Protein 1VAJ (pdb70)

Sequence (201 aa):
FKIKDEWGEFLVRLARRAIEEYLKTGKEIEPPKDTPPELWEKGVFVTLNRYNVPPQTALRGCIGFPTPIYPLVEATIKAAIYSAVDDPRFPPVKLEEDNLVVEVSVLTPPELIEGPPEERPRKIKVGRDGLIVEKGIYSGLLLPQVPVEWGWDEEEFLAETCWKAGLPPDCWLDEDTKVYKFTAEIFEEEYPRGPIKRKPL

Nearest PDB structures (foldseek):
  1vaj-assembly1_A  TM=1.005E+00  e=1.569E-46  Pyrococcus horikoshii
  1zq7-assembly1_D  TM=7.190E-01  e=4.982E-26  Methanosarcina mazei
  1zq7-assembly1_A  TM=7.267E-01  e=8.903E-26  Methanosarcina mazei
  1wsc-assembly1_A  TM=6.735E-01  e=2.342E-25  Sulfurisphaera tokodaii
  1wsc-assembly2_B  TM=6.565E-01  e=1.684E-22  Sulfurisphaera tokodaii

InterPro domains:
  IPR002733 AMMECR1 domain [PF01871] (14-191)
  IPR002733 AMMECR1 domain [PS51112] (8-202)
  IPR023472 Uncharacterised protein family MJ0810 [MF_00645] (6-189)
  IPR023473 AMMECR1 [PTHR13016] (16-195)
  IPR023473 AMMECR1 [TIGR00296] (4-198)
  IPR027485 AMMECR1, N-terminal [G3DSA:3.30.700.20] (10-193)
  IPR027623 AmmeMemoRadiSam system protein A [TIGR04335] (12-191)
  IPR036071 AMMECR1 domain superfamily [SSF143447] (3-203)

Solvent-accessible surface area: 10406 Å² total

Foldseek 3Di:
DLADFVRQQVLQVLLVVQQLVCLVPVDGDDQDPPRDPQQQFFKKKKWKFFPPDQRVPTTAFMFIHLDRPGRNSNRSSVNSNCRQPPHVVHHHHHNVPLGIKMKMWAKDRWDWQDDQLVCRLVVDFQQFKKKWKDADPFIFTGASVVCVSVVHGSLQNQLVRCVRRVHHSCCSNDPRMIMIIIGIWMKMAPGVVHGIGTDGD

Radius of gyration: 16.97 Å; Cα contacts (8 Å, |Δi|>4): 417; chains: 1; bounding box: 38×42×41 Å

B-factor: mean 20.13, std 6.71, range [6.0, 54.17]

Secondary structure (DSSP, 8-state):
--S-HHHHHHHHHHHHHHHHHHHHHS--PPPPTT--GGGG---EEEEEEETTS-GGGTEEEEEEESSS-S-HHHHHHHHHHHHHH--TTSPPPPTT---EEEEEEEEPPPEEPPS-GGGGGGG--TTT-EEEEEETTEEEEE-THHHHHHT--HHHHHHHHHHHTTS-TTGGG-TTSEEEEE-EEEEEESSTTS-EEE---

Structure (mmCIF, N/CA/C/O backbone):
data_1VAJ
#
_entry.id   1VAJ
#
_cell.length_a   60.672
_cell.length_b   67.223
_cell.length_c   58.728
_cell.angle_alpha   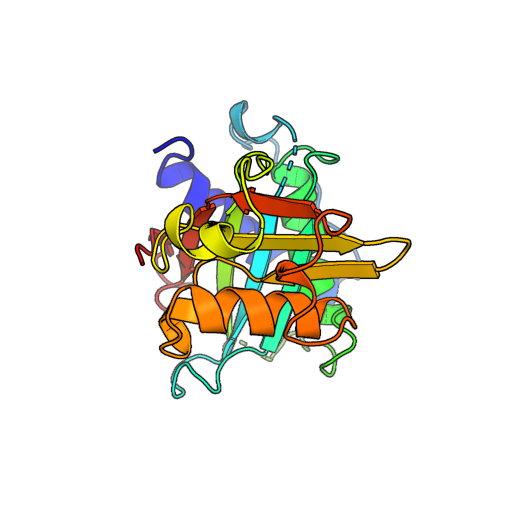90.00
_cell.angle_beta   104.27
_cell.angle_gamma   90.00
#
_symmetry.space_group_name_H-M   'C 1 2 1'
#
loop_
_entity.id
_entity.type
_entity.pdbx_description
1 polymer 'Hypothetical protein PH0010'
2 water water
#
loop_
_atom_site.group_PDB
_atom_site.id
_atom_site.type_symbol
_atom_site.label_atom_id
_atom_site.label_alt_id
_atom_site.label_comp_id
_atom_site.label_asym_id
_atom_site.label_entity_id
_atom_site.label_seq_id
_atom_site.pdbx_PDB_ins_code
_atom_site.Cartn_x
_atom_site.Cartn_y
_atom_site.Cartn_z
_atom_site.occupancy
_atom_site.B_iso_or_equiv
_atom_site.auth_seq_id
_atom_site.auth_comp_id
_atom_site.auth_asym_id
_atom_site.auth_atom_id
_atom_site.pdbx_PDB_model_num
ATOM 1 N N . PHE A 1 3 ? 2.497 53.913 3.638 1.00 33.63 3 PHE A N 1
ATOM 2 C CA . PHE A 1 3 ? 3.526 54.969 3.876 1.00 32.23 3 PHE A CA 1
ATOM 3 C C . PHE A 1 3 ? 2.888 56.327 4.149 1.00 31.37 3 PHE A C 1
ATOM 4 O O . PHE A 1 3 ? 2.227 56.899 3.282 1.00 33.27 3 PHE A O 1
ATOM 12 N N . LYS A 1 4 ? 3.088 56.837 5.360 1.00 29.42 4 LYS A N 1
ATOM 13 C CA . LYS A 1 4 ? 2.544 58.132 5.751 1.00 27.94 4 LYS A CA 1
ATOM 14 C C . LYS A 1 4 ? 3.452 59.249 5.253 1.00 26.05 4 LYS A C 1
ATOM 15 O O . LYS A 1 4 ? 2.997 60.349 4.954 1.00 24.47 4 LYS A O 1
ATOM 21 N N . ILE A 1 5 ? 4.742 58.957 5.169 1.00 24.27 5 ILE A N 1
ATOM 22 C CA . ILE A 1 5 ? 5.712 59.940 4.707 1.00 23.60 5 ILE A CA 1
ATOM 23 C C . ILE A 1 5 ? 6.171 59.568 3.303 1.00 23.18 5 ILE A C 1
ATOM 24 O O . ILE A 1 5 ? 6.834 58.554 3.114 1.00 23.45 5 ILE A O 1
ATOM 29 N N . LYS A 1 6 ? 5.804 60.384 2.320 1.00 23.62 6 LYS A N 1
ATOM 30 C CA . LYS A 1 6 ? 6.196 60.134 0.937 1.00 24.56 6 LYS A CA 1
ATOM 31 C C . LYS A 1 6 ? 7.715 60.139 0.829 1.00 23.79 6 LYS A C 1
ATOM 32 O O . LYS A 1 6 ? 8.391 60.820 1.601 1.00 23.44 6 LYS A O 1
ATOM 38 N N . ASP A 1 7 ? 8.246 59.386 -0.128 1.00 22.08 7 ASP A N 1
ATOM 39 C CA . ASP A 1 7 ? 9.690 59.334 -0.332 1.00 22.71 7 ASP A CA 1
ATOM 40 C C . ASP A 1 7 ? 10.263 60.737 -0.518 1.00 21.13 7 ASP A C 1
ATOM 41 O O . ASP A 1 7 ? 11.314 61.059 0.038 1.00 17.14 7 ASP A O 1
ATOM 46 N N . GLU A 1 8 ? 9.568 61.569 -1.296 1.00 19.00 8 GLU A N 1
ATOM 47 C CA . GLU A 1 8 ? 10.025 62.933 -1.547 1.00 20.45 8 GLU A CA 1
ATOM 48 C C . GLU A 1 8 ? 10.170 63.704 -0.242 1.00 18.92 8 GLU A C 1
ATOM 49 O O . GLU A 1 8 ? 11.079 64.526 -0.094 1.00 19.82 8 GLU A O 1
ATOM 55 N N . TRP A 1 9 ? 9.267 63.443 0.698 1.00 17.43 9 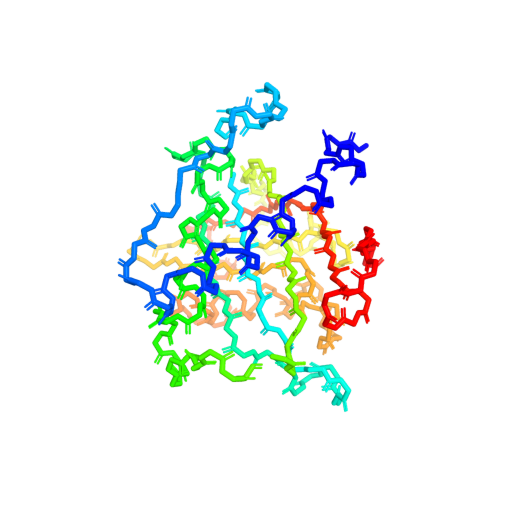TRP A N 1
ATOM 56 C CA . TRP A 1 9 ? 9.304 64.119 1.990 1.00 19.00 9 TRP A CA 1
ATOM 57 C C . TRP A 1 9 ? 10.457 63.610 2.850 1.00 18.01 9 TRP A C 1
ATOM 58 O O . TRP A 1 9 ? 11.065 64.378 3.599 1.00 17.20 9 TRP A O 1
ATOM 69 N N . GLY A 1 10 ? 10.752 62.316 2.748 1.00 17.25 10 GLY A N 1
ATOM 70 C CA . GLY A 1 10 ? 11.852 61.756 3.518 1.00 15.66 10 GLY A CA 1
ATOM 71 C C . GLY A 1 10 ? 13.161 62.352 3.037 1.00 16.33 10 GLY A C 1
ATOM 72 O O . GLY A 1 10 ? 14.037 62.693 3.830 1.00 14.08 10 GLY A O 1
ATOM 73 N N . GLU A 1 11 ? 13.288 62.477 1.720 1.00 15.31 11 GLU A N 1
ATOM 74 C CA . GLU A 1 11 ? 14.481 63.043 1.105 1.00 15.98 11 GLU A CA 1
ATOM 75 C C . GLU A 1 11 ? 14.628 64.486 1.566 1.00 15.37 11 GLU A C 1
ATOM 76 O O . GLU A 1 11 ? 15.717 64.929 1.935 1.00 13.32 11 GLU A O 1
ATOM 82 N N . PHE A 1 12 ? 13.516 65.216 1.532 1.00 14.46 12 PHE A N 1
ATOM 83 C CA . PHE A 1 12 ? 13.489 66.608 1.958 1.00 14.37 12 PHE A CA 1
ATOM 84 C C . PHE A 1 12 ? 13.990 66.748 3.393 1.00 14.86 12 PHE A C 1
ATOM 85 O O . PHE A 1 12 ? 14.852 67.579 3.683 1.00 13.78 12 PHE A O 1
ATOM 93 N N . LEU A 1 13 ? 13.440 65.929 4.286 1.00 14.07 13 LEU A N 1
ATOM 94 C CA . LEU A 1 13 ? 13.806 65.970 5.698 1.00 12.86 13 LEU A CA 1
ATOM 95 C C . LEU A 1 13 ? 15.270 65.629 5.961 1.00 13.83 13 LEU A C 1
ATOM 96 O O . LEU A 1 13 ? 15.925 66.283 6.777 1.00 13.45 13 LEU A O 1
ATOM 101 N N . VAL A 1 14 ? 15.786 64.607 5.284 1.00 13.01 14 VAL A N 1
ATOM 102 C CA . VAL A 1 14 ? 17.181 64.235 5.472 1.00 12.19 14 VAL A CA 1
ATOM 103 C C . VAL A 1 14 ? 18.103 65.361 4.990 1.00 12.67 14 VAL A C 1
ATOM 104 O O . VAL A 1 14 ? 19.066 65.721 5.677 1.00 11.29 14 VAL A O 1
ATOM 108 N N . ARG A 1 15 ? 17.815 65.938 3.825 1.00 11.98 15 ARG A N 1
ATOM 109 C CA . ARG A 1 15 ? 18.652 67.034 3.337 1.00 12.31 15 ARG A CA 1
ATOM 110 C C . ARG A 1 15 ? 18.549 68.212 4.305 1.00 12.76 15 ARG A C 1
ATOM 111 O O . ARG A 1 15 ? 19.546 68.875 4.595 1.00 12.81 15 ARG A O 1
ATOM 119 N N . LEU A 1 16 ? 17.341 68.465 4.807 1.00 13.85 16 LEU A N 1
ATOM 120 C CA . LEU A 1 16 ? 17.109 69.565 5.744 1.00 15.20 16 LEU A CA 1
ATOM 121 C C . LEU A 1 16 ? 17.925 69.371 7.019 1.00 15.35 16 LEU A C 1
ATOM 122 O O . LEU A 1 16 ? 18.498 70.322 7.554 1.00 15.48 16 LEU A O 1
ATOM 127 N N . ALA A 1 17 ? 17.963 68.134 7.504 1.00 13.89 17 ALA A N 1
ATOM 128 C CA . ALA A 1 17 ? 18.717 67.797 8.708 1.00 13.31 17 ALA A CA 1
ATOM 129 C C . ALA A 1 17 ? 20.203 68.092 8.499 1.00 13.02 17 ALA A C 1
ATOM 130 O O . ALA A 1 17 ? 20.851 68.699 9.358 1.00 12.95 17 ALA A O 1
ATOM 132 N N . ARG A 1 18 ? 20.751 67.657 7.367 1.00 11.62 18 ARG A N 1
ATOM 133 C CA . ARG A 1 18 ? 22.160 67.914 7.086 1.00 12.46 18 ARG A CA 1
ATOM 134 C C . ARG A 1 18 ? 22.415 69.414 7.011 1.00 12.29 18 ARG A C 1
ATOM 135 O O . ARG A 1 18 ? 23.376 69.917 7.595 1.00 12.96 18 ARG A O 1
ATOM 143 N N . ARG A 1 19 ? 21.551 70.132 6.299 1.00 12.53 19 ARG A N 1
ATOM 144 C CA . ARG A 1 19 ? 21.714 71.574 6.164 1.00 15.44 19 ARG A CA 1
ATOM 145 C C . ARG A 1 19 ? 21.643 72.288 7.509 1.00 15.94 19 ARG A C 1
ATOM 146 O O . ARG A 1 19 ? 22.430 73.204 7.767 1.00 16.38 19 ARG A O 1
ATOM 154 N N . ALA A 1 20 ? 20.711 71.867 8.366 1.00 14.76 20 ALA A N 1
ATOM 155 C CA . ALA A 1 20 ? 20.554 72.481 9.680 1.00 14.20 20 ALA A CA 1
ATOM 156 C C . ALA A 1 20 ? 21.829 72.321 10.497 1.00 15.22 20 ALA A C 1
ATOM 157 O O . ALA A 1 20 ? 22.261 73.249 11.179 1.00 15.09 20 ALA A O 1
ATOM 159 N N . ILE A 1 21 ? 22.433 71.141 10.419 1.00 16.00 21 ILE A N 1
ATOM 160 C CA . ILE A 1 21 ? 23.661 70.870 11.153 1.00 14.89 21 ILE A CA 1
ATOM 161 C C . ILE A 1 21 ? 24.844 71.678 10.629 1.00 14.76 21 ILE A C 1
ATOM 162 O O . ILE A 1 21 ? 25.561 72.302 11.409 1.00 15.56 21 ILE A O 1
ATOM 167 N N . GLU A 1 22 ? 25.042 71.677 9.312 1.00 14.61 22 GLU A N 1
ATOM 168 C CA . GLU A 1 22 ? 26.163 72.403 8.722 1.00 16.67 22 GLU A CA 1
ATOM 169 C C . GLU A 1 22 ? 26.032 73.913 8.914 1.00 17.69 22 GLU A C 1
ATOM 170 O O . GLU A 1 22 ? 27.011 74.596 9.218 1.00 17.65 22 GLU A O 1
ATOM 176 N N . GLU A 1 23 ? 24.825 74.437 8.749 1.00 18.10 23 GLU A N 1
ATOM 177 C CA . GLU A 1 23 ? 24.612 75.866 8.931 1.00 18.62 23 GLU A CA 1
ATOM 178 C C . GLU A 1 23 ? 24.865 76.239 10.394 1.00 19.84 23 GLU A C 1
ATOM 179 O O . GLU A 1 23 ? 25.517 77.247 10.684 1.00 20.08 23 GLU A O 1
ATOM 185 N N . TYR A 1 24 ? 24.364 75.422 11.317 1.00 18.27 24 TYR A N 1
ATOM 186 C CA . TYR A 1 24 ? 24.563 75.702 12.734 1.00 20.28 24 TYR A CA 1
ATOM 187 C C . TYR A 1 24 ? 26.048 75.707 13.088 1.00 21.31 24 TYR A C 1
ATOM 188 O O . TYR A 1 24 ? 26.520 76.604 13.782 1.00 21.35 24 TYR A O 1
ATOM 197 N N . LEU A 1 25 ? 26.779 74.703 12.609 1.00 22.00 25 LEU A N 1
ATOM 198 C CA . LEU A 1 25 ? 28.209 74.600 12.886 1.00 21.70 25 LEU A CA 1
ATOM 199 C C . LEU A 1 25 ? 28.990 75.759 12.284 1.00 23.32 25 LEU A C 1
ATOM 200 O O . LEU A 1 25 ? 30.034 76.158 12.809 1.00 23.69 25 LEU A O 1
ATOM 205 N N . LYS A 1 26 ? 28.476 76.300 11.186 1.00 22.67 26 LYS A N 1
ATOM 206 C CA . LYS A 1 26 ? 29.124 77.412 10.507 1.00 25.03 26 LYS A CA 1
ATOM 207 C C . LYS A 1 26 ? 28.812 78.784 11.094 1.00 25.10 26 LYS A C 1
ATOM 208 O O . LYS A 1 26 ? 29.721 79.586 11.310 1.00 26.79 26 LYS A O 1
ATOM 214 N N . THR A 1 27 ? 27.541 79.051 11.368 1.00 24.74 27 THR A N 1
ATOM 215 C CA . THR A 1 27 ? 27.142 80.364 11.875 1.00 25.60 27 THR A CA 1
ATOM 216 C C . THR A 1 27 ? 26.492 80.405 13.252 1.00 25.72 27 THR A C 1
ATOM 217 O O . THR A 1 27 ? 26.196 81.485 13.766 1.00 26.01 27 THR A O 1
ATOM 221 N N . GLY A 1 28 ? 26.254 79.244 13.845 1.00 25.37 28 GLY A N 1
ATOM 222 C CA . GLY A 1 28 ? 25.618 79.217 15.148 1.00 25.60 28 GLY A CA 1
ATOM 223 C C . GLY A 1 28 ? 24.138 79.540 15.035 1.00 25.80 28 GLY A C 1
ATOM 224 O O . GLY A 1 28 ? 23.441 79.667 16.041 1.00 26.69 28 GLY A O 1
ATOM 225 N N . LYS A 1 29 ? 23.657 79.678 13.806 1.00 25.12 29 LYS A N 1
ATOM 226 C CA . LYS A 1 29 ? 22.251 79.986 13.569 1.00 25.24 29 LYS A CA 1
ATOM 227 C C . LYS A 1 29 ? 21.438 78.728 13.280 1.00 23.77 29 LYS A C 1
ATOM 228 O O . LYS A 1 29 ? 21.942 77.772 12.693 1.00 22.28 29 LYS A O 1
ATOM 234 N N . GLU A 1 30 ? 20.181 78.735 13.707 1.00 22.62 30 GLU A N 1
ATOM 235 C CA . GLU A 1 30 ? 19.277 77.617 13.470 1.00 22.04 30 GLU A CA 1
ATOM 236 C C . GLU A 1 30 ? 18.377 78.019 12.306 1.00 21.17 30 GLU A C 1
ATOM 237 O O . GLU A 1 30 ? 17.560 78.933 12.433 1.00 21.04 30 GLU A O 1
ATOM 243 N N . ILE A 1 31 ? 18.529 77.344 11.173 1.00 20.95 31 ILE A N 1
ATOM 244 C CA . ILE A 1 31 ? 17.732 77.663 9.995 1.00 19.90 31 ILE A CA 1
ATOM 245 C C . ILE A 1 31 ? 16.245 77.514 10.264 1.00 20.31 31 ILE A C 1
ATOM 246 O O . ILE A 1 31 ? 15.836 76.809 11.187 1.00 20.14 31 ILE A O 1
ATOM 251 N N . GLU A 1 32 ? 15.435 78.186 9.453 1.00 20.68 32 GLU A N 1
ATOM 252 C CA . GLU A 1 32 ? 13.988 78.109 9.600 1.00 22.62 32 GLU A CA 1
ATOM 253 C C . GLU A 1 32 ? 13.441 77.153 8.559 1.00 20.72 32 GLU A C 1
ATOM 254 O O . GLU A 1 32 ? 14.113 76.843 7.580 1.00 20.17 32 GLU A O 1
ATOM 260 N N . PRO A 1 33 ? 12.215 76.655 8.763 1.00 21.50 33 PRO A N 1
ATOM 261 C CA . PRO A 1 33 ? 11.670 75.741 7.761 1.00 22.50 33 PRO A CA 1
ATOM 262 C C . PRO A 1 33 ? 11.650 76.504 6.438 1.00 23.68 33 PRO A C 1
ATOM 263 O O . PRO A 1 33 ? 11.251 77.667 6.400 1.00 23.37 33 PRO A O 1
ATOM 267 N N . PRO A 1 34 ? 12.105 75.877 5.344 1.00 25.01 34 PRO A N 1
ATOM 268 C CA . PRO A 1 34 ? 12.100 76.581 4.056 1.00 25.83 34 PRO A CA 1
ATOM 269 C C . PRO A 1 34 ? 10.683 76.843 3.550 1.00 26.41 34 PRO A C 1
ATOM 270 O O . PRO A 1 34 ? 9.765 76.078 3.832 1.00 26.10 34 PRO A O 1
ATOM 274 N N . LYS A 1 35 ? 10.505 77.930 2.808 1.00 27.84 35 LYS A N 1
ATOM 275 C CA . LYS A 1 35 ? 9.188 78.272 2.284 1.00 29.11 35 LYS A CA 1
ATOM 276 C C . LYS A 1 35 ? 8.613 77.150 1.428 1.00 28.32 35 LYS A C 1
ATOM 277 O O . LYS A 1 35 ? 7.397 76.969 1.373 1.00 28.68 35 LYS A O 1
ATOM 283 N N . ASP A 1 36 ? 9.483 76.392 0.768 1.00 28.38 36 ASP A N 1
ATOM 284 C CA . ASP A 1 36 ? 9.027 75.297 -0.078 1.00 27.81 36 ASP A CA 1
ATOM 285 C C . ASP A 1 36 ? 8.692 74.036 0.721 1.00 26.61 36 ASP A C 1
ATOM 286 O O . ASP A 1 36 ? 8.421 72.986 0.142 1.00 26.77 36 ASP A O 1
ATOM 291 N N . THR A 1 37 ? 8.711 74.138 2.048 1.00 25.34 37 THR A N 1
ATOM 292 C CA . THR A 1 37 ? 8.391 72.990 2.897 1.00 24.65 37 THR A CA 1
ATOM 293 C C . THR A 1 37 ? 7.005 72.435 2.574 1.00 24.25 37 THR A C 1
ATOM 294 O O . THR A 1 37 ? 6.023 73.177 2.532 1.00 23.67 37 THR A O 1
ATOM 298 N N . PRO A 1 38 ? 6.909 71.118 2.327 1.00 24.84 38 PRO A N 1
ATOM 299 C CA . PRO A 1 38 ? 5.610 70.509 2.020 1.00 25.16 38 PRO A CA 1
ATOM 300 C C . PRO A 1 38 ? 4.655 70.754 3.187 1.00 25.48 38 PRO A C 1
ATOM 301 O O . PRO A 1 38 ? 4.999 70.498 4.340 1.00 25.14 38 PRO A O 1
ATOM 305 N N . PRO A 1 39 ? 3.441 71.250 2.903 1.00 26.74 39 PRO A N 1
ATOM 306 C CA . PRO A 1 39 ? 2.431 71.537 3.927 1.00 25.48 39 PRO A CA 1
ATOM 307 C C . PRO A 1 39 ? 2.226 70.431 4.964 1.00 25.18 39 PRO A C 1
ATOM 308 O O . PRO A 1 39 ? 2.115 70.706 6.158 1.00 25.21 39 PRO A O 1
ATOM 312 N N . GLU A 1 40 ? 2.171 69.185 4.506 1.00 23.98 40 GLU A N 1
ATOM 313 C CA . GLU A 1 40 ? 1.953 68.051 5.400 1.00 23.59 40 GLU A CA 1
ATOM 314 C C . GLU A 1 40 ? 3.033 67.927 6.467 1.00 22.47 40 GLU A C 1
ATOM 315 O O . GLU A 1 40 ? 2.810 67.322 7.514 1.00 21.63 40 GLU A O 1
ATOM 321 N N . LEU A 1 41 ? 4.199 68.504 6.201 1.00 20.74 41 LEU A N 1
ATOM 322 C CA . LEU A 1 41 ? 5.310 68.434 7.139 1.00 20.24 41 LEU A CA 1
ATOM 323 C C . LEU A 1 41 ? 5.232 69.442 8.280 1.00 21.01 41 LEU A C 1
ATOM 324 O O . LEU A 1 41 ? 6.137 69.518 9.112 1.00 18.02 41 LEU A O 1
ATOM 329 N N . TRP A 1 42 ? 4.156 70.222 8.319 1.00 20.26 42 TRP A N 1
ATOM 330 C CA . TRP A 1 42 ? 3.984 71.178 9.401 1.00 21.14 42 TRP A CA 1
ATOM 331 C C . TRP A 1 42 ? 3.171 70.535 10.516 1.00 21.61 42 TRP A C 1
ATOM 332 O O . TRP A 1 42 ? 3.052 71.087 11.610 1.00 22.33 42 TRP A O 1
ATOM 343 N N . GLU A 1 43 ? 2.613 69.361 10.233 1.00 21.46 43 GLU A N 1
ATOM 344 C CA . GLU A 1 43 ? 1.835 68.628 11.227 1.00 21.97 43 GLU A CA 1
ATOM 345 C C . GLU A 1 43 ? 2.788 68.198 12.344 1.00 21.83 43 GLU A C 1
ATOM 346 O O . GLU A 1 43 ? 3.935 67.840 12.084 1.00 21.98 43 GLU A O 1
ATOM 352 N N . LYS A 1 44 ? 2.322 68.234 13.583 1.00 20.73 44 LYS A N 1
ATOM 353 C CA . LYS A 1 44 ? 3.173 67.839 14.695 1.00 21.53 44 LYS A CA 1
ATOM 354 C C . LYS A 1 44 ? 3.384 66.325 14.716 1.00 20.25 44 LYS A C 1
ATOM 355 O O . LYS A 1 44 ? 2.429 65.550 14.675 1.00 20.61 44 LYS A O 1
ATOM 369 N N . GLY A 1 46 ? 6.535 63.105 16.067 1.00 16.26 46 GLY A N 1
ATOM 370 C CA . GLY A 1 46 ? 7.780 62.816 16.756 1.00 15.43 46 GLY A CA 1
ATOM 371 C C . GLY A 1 46 ? 8.823 62.479 15.705 1.00 14.62 46 GLY A C 1
ATOM 372 O O . GLY A 1 46 ? 8.476 61.975 14.635 1.00 14.64 46 GLY A O 1
ATOM 373 N N . VAL A 1 47 ? 10.091 62.760 15.989 1.00 13.32 47 VAL A N 1
ATOM 374 C CA . VAL A 1 47 ? 11.157 62.472 15.034 1.00 12.79 47 VAL A CA 1
ATOM 375 C C . VAL A 1 47 ? 12.505 62.344 15.726 1.00 13.34 47 VAL A C 1
ATOM 376 O O . VAL A 1 47 ? 12.755 62.985 16.752 1.00 14.59 47 VAL A O 1
ATOM 380 N N . PHE A 1 48 ? 13.364 61.504 15.161 1.00 12.44 48 PHE A N 1
ATOM 381 C CA . PHE A 1 48 ? 14.711 61.311 15.675 1.00 13.09 48 PHE A CA 1
ATOM 382 C C . PHE A 1 48 ? 15.691 61.458 14.523 1.00 13.48 48 PHE A C 1
ATOM 383 O O . PHE A 1 48 ? 15.396 61.080 13.390 1.00 12.17 48 PHE A O 1
ATOM 391 N N . VAL A 1 49 ? 16.853 62.030 14.812 1.00 12.98 49 VAL A N 1
ATOM 392 C CA . VAL A 1 49 ? 17.887 62.184 13.803 1.00 11.49 49 VAL A CA 1
ATOM 393 C C . VAL A 1 49 ? 19.123 61.457 14.319 1.00 13.20 49 VAL A C 1
ATOM 394 O O . VAL A 1 49 ? 19.567 61.686 15.447 1.00 12.48 49 VAL A O 1
ATOM 398 N N . THR A 1 50 ? 19.657 60.566 13.493 1.00 12.92 50 THR A N 1
ATOM 399 C CA . THR A 1 50 ? 20.835 59.786 13.849 1.00 14.33 50 THR A CA 1
ATOM 400 C C . THR A 1 50 ? 21.972 60.089 12.876 1.00 15.17 50 THR A C 1
ATOM 401 O O . THR A 1 50 ? 21.767 60.180 11.664 1.00 14.86 50 THR A O 1
ATOM 405 N N . LEU A 1 51 ? 23.170 60.260 13.418 1.00 13.50 51 LEU A N 1
ATOM 406 C CA . LEU A 1 51 ? 24.345 60.510 12.601 1.00 13.55 51 LEU A CA 1
ATOM 407 C C . LEU A 1 51 ? 25.218 59.266 12.746 1.00 14.30 51 LEU A C 1
ATOM 408 O O . LEU A 1 51 ? 25.564 58.864 13.860 1.00 12.49 51 LEU A O 1
ATOM 413 N N . ASN A 1 52 ? 25.542 58.647 11.616 1.00 13.11 52 ASN A N 1
ATOM 414 C CA . ASN A 1 52 ? 26.350 57.437 11.602 1.00 14.55 52 ASN A CA 1
ATOM 415 C C . ASN A 1 52 ? 27.628 57.637 10.806 1.00 14.72 52 ASN A C 1
ATOM 416 O O . ASN A 1 52 ? 27.616 58.267 9.744 1.00 13.43 52 ASN A O 1
ATOM 421 N N . ARG A 1 53 ? 28.731 57.105 11.323 1.00 13.36 53 ARG A N 1
ATOM 422 C CA . ARG A 1 53 ? 30.003 57.206 10.627 1.00 13.44 53 ARG A CA 1
ATOM 423 C C . ARG A 1 53 ? 29.893 56.359 9.361 1.00 13.88 53 ARG A C 1
ATOM 424 O O . ARG A 1 53 ? 29.412 55.224 9.394 1.00 12.48 53 ARG A O 1
ATOM 432 N N . TYR A 1 54 ? 30.328 56.917 8.241 1.00 12.96 54 TYR A N 1
ATOM 433 C CA . TYR A 1 54 ? 30.242 56.205 6.975 1.00 15.00 54 TYR A CA 1
ATOM 434 C C . TYR A 1 54 ? 31.410 55.253 6.718 1.00 15.01 54 TYR A C 1
ATOM 435 O O . TYR A 1 54 ? 32.547 55.518 7.116 1.00 14.44 54 TYR A O 1
ATOM 444 N N . ASN A 1 55 ? 31.107 54.134 6.064 1.00 15.86 55 ASN A N 1
ATOM 445 C CA . ASN A 1 55 ? 32.111 53.142 5.694 1.00 17.57 55 ASN A CA 1
ATOM 446 C C . ASN A 1 55 ? 32.783 52.407 6.848 1.00 18.37 55 ASN A C 1
ATOM 447 O O . ASN A 1 55 ? 33.970 52.094 6.780 1.00 19.25 55 ASN A O 1
ATOM 452 N N . VAL A 1 56 ? 32.024 52.142 7.905 1.00 18.28 56 VAL A N 1
ATOM 453 C CA . VAL A 1 56 ? 32.538 51.408 9.061 1.00 19.17 56 VAL A CA 1
ATOM 454 C C . VAL A 1 56 ? 31.466 50.387 9.422 1.00 18.71 56 VAL A C 1
ATOM 455 O O . VAL A 1 56 ? 30.310 50.539 9.027 1.00 18.41 56 VAL A O 1
ATOM 459 N N . PRO A 1 57 ? 31.832 49.317 10.150 1.00 19.96 57 PRO A N 1
ATOM 460 C CA . PRO A 1 57 ? 30.825 48.315 10.523 1.00 19.98 57 PRO A CA 1
ATOM 461 C C . PRO A 1 57 ? 29.654 49.016 11.227 1.00 20.72 57 PRO A C 1
ATOM 462 O O . PRO A 1 57 ? 29.859 49.833 12.126 1.00 19.21 57 PRO A O 1
ATOM 466 N N . PRO A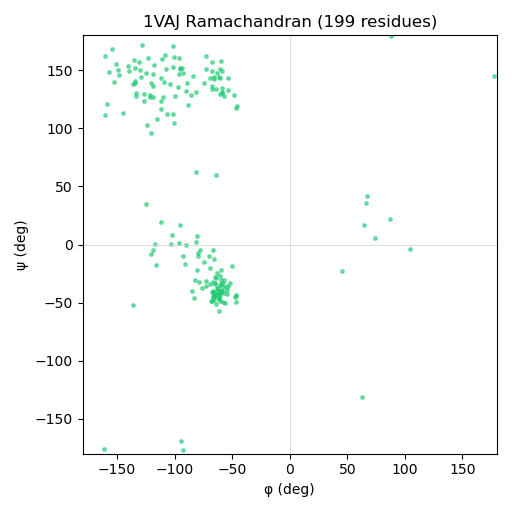 1 58 ? 28.413 48.699 10.832 1.00 21.27 58 PRO A N 1
ATOM 467 C CA . PRO A 1 58 ? 27.221 49.316 11.428 1.00 21.87 58 PRO A CA 1
ATOM 468 C C . PRO A 1 58 ? 27.137 49.401 12.955 1.00 21.84 58 PRO A C 1
ATOM 469 O O . PRO A 1 58 ? 26.758 50.443 13.492 1.00 19.54 58 PRO A O 1
ATOM 473 N N . GLN A 1 59 ? 27.486 48.326 13.658 1.00 20.90 59 GLN A N 1
ATOM 474 C CA . GLN A 1 59 ? 27.418 48.343 15.120 1.00 21.03 59 GLN A CA 1
ATOM 475 C C . GLN A 1 59 ? 28.423 49.311 15.746 1.00 20.80 59 GLN A C 1
ATOM 476 O O . GLN A 1 59 ? 28.436 49.497 16.966 1.00 21.55 59 GLN A O 1
ATOM 482 N N . THR A 1 60 ? 29.263 49.925 14.918 1.00 19.17 60 THR A N 1
ATOM 483 C CA . THR A 1 60 ? 30.260 50.872 15.417 1.00 18.97 60 THR A CA 1
ATOM 484 C C . THR A 1 60 ? 30.037 52.281 14.873 1.00 18.05 60 THR A C 1
ATOM 485 O O . THR A 1 60 ? 30.782 53.203 15.209 1.00 20.04 60 THR A O 1
ATOM 489 N N . ALA A 1 61 ? 29.005 52.448 14.054 1.00 15.41 61 ALA A N 1
ATOM 490 C CA . ALA A 1 61 ? 28.739 53.730 13.403 1.00 16.21 61 ALA A CA 1
ATOM 491 C C . ALA A 1 61 ? 28.071 54.879 14.162 1.00 15.83 61 ALA A C 1
ATOM 492 O O . ALA A 1 61 ? 28.359 56.045 13.879 1.00 13.00 61 ALA A O 1
ATOM 494 N N . LEU A 1 62 ? 27.184 54.565 15.104 1.00 15.97 62 LEU A N 1
ATOM 495 C CA . LEU A 1 62 ? 26.463 55.597 15.854 1.00 17.08 62 LEU A CA 1
ATOM 496 C C . LEU A 1 62 ? 27.377 56.722 16.352 1.00 17.21 62 LEU A C 1
ATOM 497 O O . LEU A 1 62 ? 28.290 56.485 17.137 1.00 17.71 62 LEU A O 1
ATOM 502 N N . ARG A 1 63 ? 27.101 57.946 15.901 1.00 15.77 63 ARG A N 1
ATOM 503 C CA . ARG A 1 63 ? 27.890 59.131 16.250 1.00 16.32 63 ARG A CA 1
ATOM 504 C C . ARG A 1 63 ? 27.053 60.148 17.039 1.00 16.25 63 ARG A C 1
ATOM 505 O O . ARG A 1 63 ? 27.587 61.054 17.692 1.00 14.27 63 ARG A O 1
ATOM 513 N N . GLY A 1 64 ? 25.737 59.993 16.960 1.00 15.51 64 GLY A N 1
ATOM 514 C CA . GLY A 1 64 ? 24.830 60.892 17.650 1.00 16.82 64 GLY A CA 1
ATOM 515 C C . GLY A 1 64 ? 23.397 60.518 17.318 1.00 17.09 64 GLY A C 1
ATOM 516 O O . GLY A 1 64 ? 23.107 60.082 16.201 1.00 15.46 64 GLY A O 1
ATOM 517 N N . CYS A 1 65 ? 22.506 60.676 18.291 1.00 16.48 65 CYS A N 1
ATOM 518 C CA . CYS A 1 65 ? 21.099 60.347 18.102 1.00 16.42 65 CYS A CA 1
ATOM 519 C C . CYS A 1 65 ? 20.240 61.053 19.145 1.00 15.99 65 CYS A C 1
ATOM 520 O O . CYS A 1 65 ? 20.299 60.737 20.332 1.00 14.66 65 CYS A O 1
ATOM 523 N N . ILE A 1 66 ? 19.440 62.008 18.692 1.00 15.23 66 ILE A N 1
ATOM 524 C CA . ILE A 1 66 ? 18.560 62.756 19.579 1.00 15.26 66 ILE A CA 1
ATOM 525 C C . ILE A 1 66 ? 17.233 62.948 18.865 1.00 14.93 66 ILE A C 1
ATOM 526 O O . ILE A 1 66 ? 17.186 63.024 17.638 1.00 13.20 66 ILE A O 1
ATOM 531 N N . GLY A 1 67 ? 16.154 63.017 19.633 1.00 13.85 67 GLY A N 1
ATOM 532 C CA . GLY A 1 67 ? 14.858 63.201 19.020 1.00 13.23 67 GLY A CA 1
ATOM 533 C C . GLY A 1 67 ? 13.800 63.695 19.977 1.00 15.62 67 GLY A C 1
ATOM 534 O O . GLY A 1 67 ? 14.075 64.001 21.143 1.00 12.78 67 GLY A O 1
ATOM 535 N N . PHE A 1 68 ? 12.586 63.794 19.452 1.00 15.17 68 PHE A N 1
ATOM 536 C CA . PHE A 1 68 ? 11.429 64.221 20.209 1.00 17.51 68 PHE A CA 1
ATOM 537 C C . PHE A 1 68 ? 10.422 63.094 20.059 1.00 17.50 68 PHE A C 1
ATOM 538 O O . PHE A 1 68 ? 9.804 62.943 19.011 1.00 18.93 68 PHE A O 1
ATOM 546 N N . PRO A 1 69 ? 10.269 62.265 21.098 1.00 18.61 69 PRO A N 1
ATOM 547 C CA . PRO A 1 69 ? 9.315 61.156 21.016 1.00 20.38 69 PRO A CA 1
ATOM 548 C C . PRO A 1 69 ? 7.865 61.619 20.894 1.00 21.59 69 PRO A C 1
ATOM 549 O O . PRO A 1 69 ? 7.058 60.973 20.226 1.00 22.42 69 PRO A O 1
ATOM 553 N N . 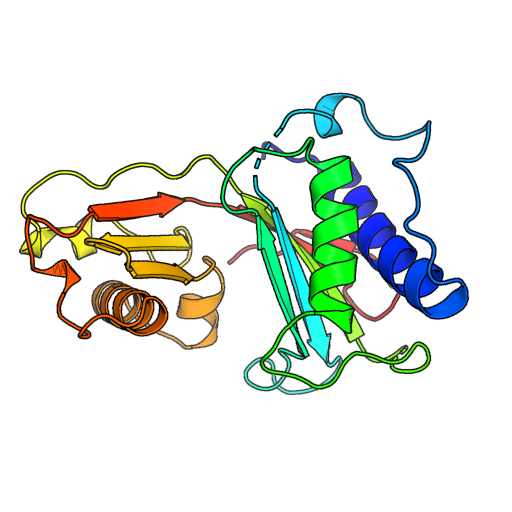THR A 1 70 ? 7.546 62.747 21.524 1.00 21.09 70 THR A N 1
ATOM 554 C CA . THR A 1 70 ? 6.190 63.298 21.482 1.00 22.05 70 THR A CA 1
ATOM 555 C C . THR A 1 70 ? 6.023 64.324 20.356 1.00 20.89 70 THR A C 1
ATOM 556 O O . THR A 1 70 ? 6.978 64.982 19.958 1.00 21.26 70 THR A O 1
ATOM 560 N N . PRO A 1 71 ? 4.796 64.468 19.829 1.00 21.19 71 PRO A N 1
ATOM 561 C CA . PRO A 1 71 ? 4.513 65.420 18.749 1.00 22.39 71 PRO A CA 1
ATOM 562 C C . PRO A 1 71 ? 4.305 66.842 19.268 1.00 22.14 71 PRO A C 1
ATOM 563 O O . PRO A 1 71 ? 3.227 67.413 19.112 1.00 22.08 71 PRO A O 1
ATOM 567 N N . ILE A 1 72 ? 5.341 67.409 19.878 1.00 21.49 72 ILE A N 1
ATOM 568 C CA . ILE A 1 72 ? 5.261 68.761 20.427 1.00 21.16 72 ILE A CA 1
ATOM 569 C C . ILE A 1 72 ? 5.689 69.832 19.425 1.00 20.95 72 ILE A C 1
ATOM 570 O O . ILE A 1 72 ? 5.389 71.013 19.605 1.00 20.17 72 ILE A O 1
ATOM 575 N N . TYR A 1 73 ? 6.381 69.409 18.371 1.00 19.08 73 TYR A N 1
ATOM 576 C CA . TYR A 1 73 ? 6.854 70.314 17.323 1.00 19.06 73 TYR A CA 1
ATOM 577 C C . TYR A 1 73 ? 6.387 69.889 15.938 1.00 19.35 73 TYR A C 1
ATOM 578 O O . TYR A 1 73 ? 6.220 68.703 15.675 1.00 20.00 73 TYR A O 1
ATOM 587 N N . PRO A 1 74 ? 6.155 70.860 15.037 1.00 20.13 74 PRO A N 1
ATOM 588 C CA . PRO A 1 74 ? 5.734 70.481 13.686 1.00 19.52 74 PRO A CA 1
ATOM 589 C C . PRO A 1 74 ? 6.917 69.643 13.182 1.00 19.04 74 PRO A C 1
ATOM 590 O O . PRO A 1 74 ? 8.066 69.948 13.510 1.00 17.43 74 PRO A O 1
ATOM 594 N N . LEU A 1 75 ? 6.655 68.595 12.411 1.00 18.38 75 LEU A N 1
ATOM 595 C CA . LEU A 1 75 ? 7.738 67.730 11.935 1.00 17.74 75 LEU A CA 1
ATOM 596 C C . LEU A 1 75 ? 8.937 68.459 11.339 1.00 18.24 75 LEU A C 1
ATOM 597 O O . LEU A 1 75 ? 10.089 68.122 11.635 1.00 18.14 75 LEU A O 1
ATOM 602 N N . VAL A 1 76 ? 8.675 69.451 10.495 1.00 16.73 76 VAL A N 1
ATOM 603 C CA . VAL A 1 76 ? 9.755 70.194 9.871 1.00 16.68 76 VAL A CA 1
ATOM 604 C C . VAL A 1 76 ? 10.636 70.903 10.900 1.00 16.61 76 VAL A C 1
ATOM 605 O O . VAL A 1 76 ? 11.855 70.925 10.757 1.00 16.07 76 VAL A O 1
ATOM 609 N N . GLU A 1 77 ? 10.030 71.472 11.940 1.00 16.68 77 GLU A N 1
ATOM 610 C CA . GLU A 1 77 ? 10.809 72.163 12.965 1.00 16.56 77 GLU A CA 1
ATOM 611 C C . GLU A 1 77 ? 11.510 71.170 13.891 1.00 15.54 77 GLU A C 1
ATOM 612 O O . GLU A 1 77 ? 12.641 71.405 14.326 1.00 13.70 77 GLU A O 1
ATOM 618 N N . ALA A 1 78 ? 10.830 70.068 14.197 1.00 12.44 78 ALA A N 1
ATOM 619 C CA . ALA A 1 78 ? 11.397 69.047 15.072 1.00 14.34 78 ALA A CA 1
ATOM 620 C C . ALA A 1 78 ? 12.651 68.445 14.433 1.00 13.88 78 ALA A C 1
ATOM 621 O O . ALA A 1 78 ? 13.633 68.142 15.119 1.00 12.93 78 ALA A O 1
ATOM 623 N N . THR A 1 79 ? 12.614 68.278 13.114 1.00 13.78 79 THR A N 1
ATOM 624 C CA . THR A 1 79 ? 13.739 67.699 12.390 1.00 13.37 79 THR A CA 1
ATOM 625 C C . THR A 1 79 ? 14.958 68.604 12.453 1.00 14.64 79 THR A C 1
ATOM 626 O O . THR A 1 79 ? 16.076 68.142 12.691 1.00 13.81 79 THR A O 1
ATOM 630 N N . ILE A 1 80 ? 14.736 69.898 12.249 1.00 14.57 80 ILE A N 1
ATOM 631 C CA . ILE A 1 80 ? 15.820 70.866 12.304 1.00 15.30 80 ILE A CA 1
ATOM 632 C C . ILE A 1 80 ? 16.470 70.852 13.688 1.00 15.78 80 ILE A C 1
ATOM 633 O O . ILE A 1 80 ? 17.692 70.761 13.800 1.00 14.55 80 ILE A O 1
ATOM 638 N N . LYS A 1 81 ? 15.655 70.919 14.739 1.00 15.96 81 LYS A N 1
ATOM 639 C CA . LYS A 1 81 ? 16.188 70.937 16.099 1.00 16.03 81 LYS A CA 1
ATOM 640 C C . LYS A 1 81 ? 16.861 69.630 16.503 1.00 13.94 81 LYS A C 1
ATOM 641 O O . LYS A 1 81 ? 17.935 69.645 17.102 1.00 13.87 81 LYS A O 1
ATOM 647 N N . ALA A 1 82 ? 16.232 68.501 16.186 1.00 13.88 82 ALA A N 1
ATOM 648 C CA . ALA A 1 82 ? 16.803 67.201 16.536 1.00 13.09 82 ALA A CA 1
ATOM 649 C C . ALA A 1 82 ? 18.116 66.964 15.786 1.00 12.88 82 ALA A C 1
ATOM 650 O O . ALA A 1 82 ? 19.029 66.334 16.310 1.00 11.65 82 ALA A O 1
ATOM 652 N N . ALA A 1 83 ? 18.207 67.470 14.561 1.00 11.19 83 ALA A N 1
ATOM 653 C CA . ALA A 1 83 ? 19.423 67.301 13.770 1.00 11.69 83 ALA A CA 1
ATOM 654 C C . ALA A 1 83 ? 20.559 68.027 14.486 1.00 13.01 83 ALA A C 1
ATOM 655 O O . ALA A 1 83 ? 21.619 67.451 14.742 1.00 10.00 83 ALA A O 1
ATOM 657 N N . ILE A 1 84 ? 20.321 69.290 14.828 1.00 13.59 84 ILE A N 1
ATOM 658 C CA . ILE A 1 84 ? 21.316 70.088 15.534 1.00 14.23 84 ILE A CA 1
ATOM 659 C C . ILE A 1 84 ? 21.693 69.416 16.859 1.00 15.41 84 ILE A C 1
ATOM 660 O O . ILE A 1 84 ? 22.874 69.242 17.157 1.00 14.09 84 ILE A O 1
ATOM 665 N N . TYR A 1 85 ? 20.693 69.028 17.645 1.00 16.67 85 TYR A N 1
ATOM 666 C CA . TYR A 1 85 ? 20.949 68.364 18.924 1.00 16.98 85 TYR A CA 1
ATOM 667 C C . TYR A 1 85 ? 21.793 67.100 18.765 1.00 16.46 85 TYR A C 1
ATOM 668 O O . TYR A 1 85 ? 22.693 66.835 19.563 1.00 15.90 85 TYR A O 1
ATOM 677 N N . SER A 1 86 ? 21.500 66.309 17.739 1.00 15.66 86 SER A N 1
ATOM 678 C CA . SER A 1 86 ? 22.239 65.067 17.533 1.00 14.22 86 SER A CA 1
ATOM 679 C C . SER A 1 86 ? 23.705 65.320 17.216 1.00 12.95 86 SER A C 1
ATOM 680 O O . SER A 1 86 ? 24.569 64.493 17.517 1.00 12.83 86 SER A O 1
ATOM 683 N N . ALA A 1 87 ? 23.992 66.467 16.617 1.00 11.53 87 ALA A N 1
ATOM 684 C CA . ALA A 1 87 ? 25.362 66.799 16.242 1.00 13.45 87 ALA A CA 1
ATOM 685 C C . ALA A 1 87 ? 26.193 67.423 17.362 1.00 14.41 87 ALA A C 1
ATOM 686 O O . ALA A 1 87 ? 27.373 67.098 17.527 1.00 11.67 87 ALA A O 1
ATOM 688 N N . VAL A 1 88 ? 25.580 68.307 18.139 1.00 15.33 88 VAL A N 1
ATOM 689 C CA . VAL A 1 88 ? 26.323 68.988 19.193 1.00 16.90 88 VAL A CA 1
ATOM 690 C C . VAL A 1 88 ? 25.816 68.797 20.617 1.00 17.21 88 VAL A C 1
ATOM 691 O O . VAL A 1 88 ? 26.481 69.212 21.570 1.00 17.93 88 VAL A O 1
ATOM 695 N N . ASP A 1 89 ? 24.652 68.176 20.778 1.00 18.71 89 ASP A N 1
ATOM 696 C CA . ASP A 1 89 ? 24.106 67.994 22.117 1.00 19.93 89 ASP A CA 1
ATOM 697 C C . ASP A 1 89 ? 23.762 66.572 22.550 1.00 19.27 89 ASP A C 1
ATOM 698 O O . ASP A 1 89 ? 22.784 66.364 23.268 1.00 19.99 89 ASP A O 1
ATOM 703 N N . ASP A 1 90 ? 24.546 65.591 22.109 1.00 16.62 90 ASP A N 1
ATOM 704 C CA . ASP A 1 90 ? 24.323 64.220 22.549 1.00 17.11 90 ASP A CA 1
ATOM 705 C C . ASP A 1 90 ? 25.387 64.038 23.625 1.00 16.88 90 ASP A C 1
ATOM 706 O O . ASP A 1 90 ? 26.563 63.880 23.317 1.00 17.33 90 ASP A O 1
ATOM 711 N N . PRO A 1 91 ? 24.984 64.056 24.901 1.00 18.87 91 PRO A N 1
ATOM 712 C CA . PRO A 1 91 ? 25.912 63.902 26.024 1.00 18.50 91 PRO A CA 1
ATOM 713 C C . PRO A 1 91 ? 26.885 62.722 25.992 1.00 18.85 91 PRO A C 1
ATOM 714 O O . PRO A 1 91 ? 27.894 62.741 26.692 1.00 19.05 91 PRO A O 1
ATOM 718 N N . ARG A 1 92 ? 26.602 61.706 25.183 1.00 17.44 92 ARG A N 1
ATOM 719 C CA . ARG A 1 92 ? 27.478 60.536 25.109 1.00 17.30 92 ARG A CA 1
ATOM 720 C C . ARG A 1 92 ? 28.707 60.725 24.227 1.00 17.79 92 ARG A C 1
ATOM 721 O O . ARG A 1 92 ? 29.697 60.005 24.382 1.00 15.93 92 ARG A O 1
ATOM 729 N N . PHE A 1 93 ? 28.645 61.682 23.304 1.00 17.74 93 PHE A N 1
ATOM 730 C CA . PHE A 1 93 ? 29.747 61.898 22.371 1.00 16.44 93 PHE A CA 1
ATOM 731 C C . PHE A 1 93 ? 30.229 63.335 22.234 1.00 16.50 93 PHE A C 1
ATOM 732 O O . PHE A 1 93 ? 29.499 64.283 22.525 1.00 16.14 93 PHE A O 1
ATOM 740 N N . PRO A 1 94 ? 31.483 63.512 21.785 1.00 17.83 94 PRO A N 1
ATOM 741 C CA . PRO A 1 94 ? 32.008 64.867 21.613 1.00 18.00 94 PRO A CA 1
ATOM 742 C C . PRO A 1 94 ? 31.256 65.477 20.430 1.00 18.12 94 PRO A C 1
ATOM 743 O O . PRO A 1 94 ? 30.930 64.777 19.464 1.00 17.74 94 PRO A O 1
ATOM 747 N N . PRO A 1 95 ? 30.944 66.775 20.500 1.00 18.08 95 PRO A N 1
ATOM 748 C CA . PRO A 1 95 ? 30.221 67.439 19.414 1.00 17.69 95 PRO A CA 1
ATOM 749 C C . PRO A 1 95 ? 30.877 67.269 18.053 1.00 16.76 95 PRO A C 1
ATOM 750 O O . PRO A 1 95 ? 32.104 67.247 17.934 1.00 14.67 95 PRO A O 1
ATOM 754 N N . VAL A 1 96 ? 30.048 67.140 17.026 1.00 15.71 96 VAL A N 1
ATOM 755 C CA . VAL A 1 96 ? 30.547 66.987 15.670 1.00 16.80 96 VAL A CA 1
ATOM 756 C C . VAL A 1 96 ? 31.079 68.327 15.165 1.00 15.26 96 VAL A C 1
ATOM 757 O O . VAL A 1 96 ? 30.487 69.372 15.425 1.00 14.32 96 VAL A O 1
ATOM 761 N N . LYS A 1 97 ? 32.205 68.288 14.464 1.00 16.44 97 LYS A N 1
ATOM 762 C CA . LYS A 1 97 ? 32.796 69.491 13.890 1.00 17.46 97 LYS A CA 1
ATOM 763 C C . LYS A 1 97 ? 32.419 69.485 12.410 1.00 18.79 97 LYS A C 1
ATOM 764 O O . LYS A 1 97 ? 32.201 68.419 11.830 1.00 18.18 97 LYS A O 1
ATOM 770 N N . LEU A 1 98 ? 32.342 70.664 11.798 1.00 19.06 98 LEU A N 1
ATOM 771 C CA . LEU A 1 98 ? 31.946 70.764 10.396 1.00 18.39 98 LEU A CA 1
ATOM 772 C C . LEU A 1 98 ? 32.629 69.789 9.430 1.00 19.70 98 LEU A C 1
ATOM 773 O O . LEU A 1 98 ? 31.955 69.126 8.640 1.00 19.50 98 LEU A O 1
ATOM 778 N N . GLU A 1 99 ? 33.955 69.700 9.494 1.00 19.32 99 GLU A N 1
ATOM 779 C CA . GLU A 1 99 ? 34.712 68.817 8.608 1.00 20.97 99 GLU A CA 1
ATOM 780 C C . GLU A 1 99 ? 34.240 67.369 8.661 1.00 19.47 99 GLU A C 1
ATOM 781 O O . GLU A 1 99 ? 34.193 66.688 7.636 1.00 18.01 99 GLU A O 1
ATOM 787 N N . GLU A 1 100 ? 33.894 66.899 9.856 1.00 17.54 100 GLU A N 1
ATOM 788 C CA . GLU A 1 100 ? 33.443 65.528 10.025 1.00 16.62 100 GLU A CA 1
ATOM 789 C C . GLU A 1 100 ? 32.134 65.209 9.303 1.00 14.97 100 GLU A C 1
ATOM 790 O O . GLU A 1 100 ? 31.822 64.041 9.094 1.00 15.38 100 GLU A O 1
ATOM 804 N N . ASP A 1 102 ? 31.614 65.394 6.403 1.00 13.99 102 ASP A N 1
ATOM 805 C CA . ASP A 1 102 ? 32.008 64.824 5.111 1.00 14.01 102 ASP A CA 1
ATOM 806 C C . ASP A 1 102 ? 32.032 63.301 5.274 1.00 12.97 102 ASP A C 1
ATOM 807 O O . ASP A 1 102 ? 31.911 62.549 4.303 1.00 11.97 102 ASP A O 1
ATOM 812 N N . ASN A 1 103 ? 32.189 62.854 6.517 1.00 12.90 103 ASN A N 1
ATOM 813 C CA . ASN A 1 103 ? 32.297 61.432 6.808 1.00 13.76 103 ASN A CA 1
ATOM 814 C C . ASN A 1 103 ? 31.137 60.808 7.575 1.00 14.41 103 ASN A C 1
ATOM 815 O O . ASN A 1 103 ? 31.290 59.736 8.167 1.00 14.50 103 ASN A O 1
ATOM 820 N N . LEU A 1 104 ? 29.984 61.465 7.567 1.00 11.81 104 LEU A N 1
ATOM 821 C CA . LEU A 1 104 ? 28.821 60.945 8.269 1.00 12.83 104 LEU A CA 1
ATOM 822 C C . LEU A 1 104 ? 27.603 60.930 7.360 1.00 12.03 104 LEU A C 1
ATOM 823 O O . LEU A 1 104 ? 27.486 61.759 6.457 1.00 13.50 104 LEU A O 1
ATOM 828 N N . VAL A 1 105 ? 26.702 59.980 7.593 1.00 12.75 105 VAL A N 1
ATOM 829 C CA . VAL A 1 105 ? 25.457 59.928 6.833 1.00 12.21 105 VAL A CA 1
ATOM 830 C C . VAL A 1 105 ? 24.348 60.260 7.827 1.00 11.51 105 VAL A C 1
ATOM 831 O O . VAL A 1 105 ? 24.416 59.879 9.000 1.00 10.32 105 VAL A O 1
ATOM 835 N N . VAL A 1 106 ? 23.343 60.987 7.354 1.00 12.55 106 VAL A N 1
ATOM 836 C CA . VAL A 1 106 ? 22.221 61.404 8.183 1.00 11.73 106 VAL A CA 1
ATOM 837 C C . VAL A 1 106 ? 21.032 60.471 8.017 1.00 14.02 106 VAL A C 1
ATOM 838 O O . VAL A 1 106 ? 20.683 60.089 6.898 1.00 13.28 106 VAL A O 1
ATOM 842 N N . GLU A 1 107 ? 20.419 60.106 9.139 1.00 14.46 107 GLU A N 1
ATOM 843 C CA . GLU A 1 107 ? 19.257 59.221 9.141 1.00 15.22 107 GLU A CA 1
ATOM 844 C C . GLU A 1 107 ? 18.114 59.867 9.915 1.00 15.49 107 GLU A C 1
ATOM 845 O O . GLU A 1 107 ? 18.269 60.207 11.091 1.00 15.10 107 GLU A O 1
ATOM 851 N N . VAL A 1 108 ? 16.965 60.020 9.263 1.00 13.89 108 VAL A N 1
ATOM 852 C CA . VAL A 1 108 ? 15.796 60.614 9.907 1.00 12.68 108 VAL A CA 1
ATOM 853 C C . VAL A 1 108 ? 14.715 59.555 10.136 1.00 12.02 108 VAL A C 1
ATOM 854 O O . VAL A 1 108 ? 14.325 58.848 9.212 1.00 12.74 108 VAL A O 1
ATOM 858 N N . SER A 1 109 ? 14.240 59.450 11.374 1.00 10.73 109 SER A N 1
ATOM 859 C CA . SER A 1 109 ? 13.205 58.484 11.726 1.00 10.72 109 SER A CA 1
ATOM 860 C C . SER A 1 109 ? 11.934 59.212 12.152 1.00 11.84 109 SER A C 1
ATOM 861 O O . SER A 1 109 ? 11.887 59.809 13.227 1.00 12.96 109 SER A O 1
ATOM 864 N N . VAL A 1 110 ? 10.910 59.177 11.307 1.00 12.58 110 VAL A N 1
ATOM 865 C CA . VAL A 1 110 ? 9.640 59.829 11.625 1.00 12.66 110 VAL A CA 1
ATOM 866 C C . VAL A 1 110 ? 8.769 58.830 12.391 1.00 13.31 110 VAL A C 1
ATOM 867 O O . VAL A 1 110 ? 8.440 57.761 11.873 1.00 14.44 110 VAL A O 1
ATOM 871 N N . LEU A 1 111 ? 8.387 59.190 13.616 1.00 13.46 111 LEU A N 1
ATOM 872 C CA . LEU A 1 111 ? 7.601 58.312 14.484 1.00 15.68 111 LEU A CA 1
ATOM 873 C C . LEU A 1 111 ? 6.082 58.486 14.485 1.00 15.93 111 LEU A C 1
ATOM 874 O O . LEU A 1 111 ? 5.560 59.580 14.262 1.00 17.73 111 LEU A O 1
ATOM 879 N N . THR A 1 112 ? 5.384 57.386 14.754 1.00 16.21 112 THR A N 1
ATOM 880 C CA . THR A 1 112 ? 3.930 57.398 14.860 1.00 16.70 112 THR A CA 1
ATOM 881 C C . THR A 1 112 ? 3.658 57.531 16.360 1.00 18.23 112 THR A C 1
ATOM 882 O O . THR A 1 112 ? 4.545 57.262 17.180 1.00 17.06 112 THR A O 1
ATOM 886 N N . PRO A 1 113 ? 2.445 57.964 16.744 1.00 18.01 113 PRO A N 1
ATOM 887 C CA . PRO A 1 113 ? 2.130 58.108 18.167 1.00 18.91 113 PRO A CA 1
ATOM 888 C C . PRO A 1 113 ? 2.279 56.797 18.937 1.00 18.41 113 PRO A C 1
ATOM 889 O O . PRO A 1 113 ? 1.784 55.756 18.506 1.00 16.63 113 PRO A O 1
ATOM 893 N N . PRO A 1 114 ? 2.978 56.830 20.081 1.00 18.97 114 PRO A N 1
ATOM 894 C CA . PRO A 1 114 ? 3.177 55.627 20.897 1.00 19.56 114 PRO A CA 1
ATOM 895 C C . PRO A 1 114 ? 1.838 55.074 21.375 1.00 19.64 114 PRO A C 1
ATOM 896 O O . PRO A 1 114 ? 0.918 55.839 21.654 1.00 19.73 114 PRO A O 1
ATOM 900 N N . GLU A 1 115 ? 1.714 53.753 21.454 1.00 20.36 115 GLU A N 1
ATOM 901 C CA . GLU A 1 115 ? 0.472 53.177 21.941 1.00 21.96 115 GLU A CA 1
ATOM 902 C C . GLU A 1 115 ? 0.737 52.199 23.083 1.00 20.65 115 GLU A C 1
ATOM 903 O O . GLU A 1 115 ? 1.592 51.315 22.991 1.00 19.36 115 GLU A O 1
ATOM 909 N N . LEU A 1 116 ? 0.000 52.387 24.170 1.00 19.16 116 LEU A N 1
ATOM 910 C CA . LEU A 1 116 ? 0.133 51.555 25.360 1.00 19.74 116 LEU A CA 1
ATOM 911 C C . LEU A 1 116 ? -0.167 50.084 25.101 1.00 19.53 116 LEU A C 1
ATOM 912 O O . LEU A 1 116 ? -1.200 49.745 24.521 1.00 18.62 116 LEU A O 1
ATOM 917 N N . ILE A 1 117 ? 0.739 49.211 25.531 1.00 17.88 117 ILE A N 1
ATOM 918 C CA . ILE A 1 117 ? 0.547 47.776 25.367 1.00 18.77 117 ILE A CA 1
ATOM 919 C C . ILE A 1 117 ? -0.373 47.303 26.491 1.00 20.77 117 ILE A C 1
ATOM 920 O O . ILE A 1 117 ? -0.157 47.631 27.659 1.00 20.93 117 ILE A O 1
ATOM 925 N N . GLU A 1 118 ? -1.399 46.537 26.133 1.00 22.07 118 GLU A N 1
ATOM 926 C CA . GLU A 1 118 ? -2.369 46.048 27.110 1.00 24.49 118 GLU A CA 1
ATOM 927 C C . GLU A 1 118 ? -2.162 44.596 27.516 1.00 22.90 118 GLU A C 1
ATOM 928 O O . GLU A 1 118 ? -1.361 43.880 26.923 1.00 22.87 118 GLU A O 1
ATOM 934 N N . GLY A 1 119 ? -2.907 44.174 28.535 1.00 22.73 119 GLY A N 1
ATOM 935 C CA . GLY A 1 119 ? -2.836 42.799 28.998 1.00 22.86 119 GLY A CA 1
ATOM 936 C C . GLY A 1 119 ? -1.778 42.480 30.037 1.00 22.50 119 GLY A C 1
ATOM 937 O O . GLY A 1 119 ? -1.013 43.355 30.445 1.00 22.28 119 GLY A O 1
ATOM 938 N N . PRO A 1 120 ? -1.719 41.215 30.486 1.00 23.24 120 PRO A N 1
ATOM 939 C CA . PRO A 1 120 ? -0.766 40.721 31.485 1.00 21.94 120 PRO A CA 1
ATOM 940 C C . PRO A 1 120 ? 0.666 41.142 31.153 1.00 21.61 120 PRO A C 1
ATOM 941 O O . PRO A 1 120 ? 1.148 40.919 30.044 1.00 19.84 120 PRO A O 1
ATOM 945 N N . PRO A 1 121 ? 1.372 41.741 32.123 1.00 21.64 121 PRO A N 1
ATOM 946 C CA . PRO A 1 121 ? 2.748 42.169 31.862 1.00 22.20 121 PRO A CA 1
ATOM 947 C C . PRO A 1 121 ? 3.683 41.073 31.350 1.00 21.03 121 PRO A C 1
ATOM 948 O O . PRO A 1 121 ? 4.529 41.337 30.500 1.00 21.59 121 PRO A O 1
ATOM 952 N N . GLU A 1 122 ? 3.529 39.845 31.840 1.00 20.43 122 GLU A N 1
ATOM 953 C CA . GLU A 1 122 ? 4.406 38.768 31.395 1.00 21.56 122 GLU A CA 1
ATOM 954 C C . GLU A 1 122 ? 4.138 38.356 29.945 1.00 21.60 122 GLU A C 1
ATOM 955 O O . GLU A 1 122 ? 4.912 37.600 29.355 1.00 19.85 122 GLU A O 1
ATOM 961 N N . GLU A 1 123 ? 3.050 38.866 29.373 1.00 21.13 123 GLU A N 1
ATOM 962 C CA . GLU A 1 123 ? 2.688 38.552 27.994 1.00 21.47 123 GLU A CA 1
ATOM 963 C C . GLU A 1 123 ? 3.015 39.682 27.022 1.00 22.12 123 GLU A C 1
ATOM 964 O O . GLU A 1 123 ? 2.771 39.572 25.820 1.00 19.98 123 GLU A O 1
ATOM 970 N N . ARG A 1 124 ? 3.584 40.763 27.538 1.00 20.52 124 ARG A N 1
ATOM 971 C CA . ARG A 1 124 ? 3.913 41.902 26.695 1.00 18.76 124 ARG A CA 1
ATOM 972 C C . ARG A 1 124 ? 4.844 41.615 25.517 1.00 17.47 124 ARG A C 1
ATOM 973 O O . ARG A 1 124 ? 4.711 42.235 24.462 1.00 18.37 124 ARG A O 1
ATOM 981 N N . PRO A 1 125 ? 5.792 40.674 25.671 1.00 16.30 125 PRO A N 1
ATOM 982 C CA . PRO A 1 125 ? 6.692 40.378 24.551 1.00 17.11 125 PRO A CA 1
ATOM 983 C C . PRO A 1 125 ? 5.919 39.892 23.329 1.00 18.92 125 PRO A C 1
ATOM 984 O O . PRO A 1 125 ? 6.359 40.067 22.196 1.00 18.40 125 PRO A O 1
ATOM 988 N N . ARG A 1 126 ? 4.760 39.289 23.575 1.00 17.99 126 ARG A N 1
ATOM 989 C CA . ARG A 1 126 ? 3.923 38.759 22.505 1.00 20.28 126 ARG A CA 1
ATOM 990 C C . ARG A 1 126 ? 3.199 39.837 21.712 1.00 19.84 126 ARG A C 1
ATOM 991 O O . ARG A 1 126 ? 2.688 39.572 20.623 1.00 19.76 126 ARG A O 1
ATOM 999 N N . LYS A 1 127 ? 3.149 41.049 22.253 1.00 17.70 127 LYS A N 1
ATOM 1000 C CA . LYS A 1 127 ? 2.467 42.140 21.576 1.00 18.34 127 LYS A CA 1
ATOM 1001 C C . LYS A 1 127 ? 3.421 43.113 20.887 1.00 17.88 127 LYS A C 1
ATOM 1002 O O . LYS A 1 127 ? 3.011 44.160 20.395 1.00 16.85 127 LYS A O 1
ATOM 1008 N N . ILE A 1 128 ? 4.696 42.752 20.846 1.00 16.81 128 ILE A N 1
ATOM 1009 C CA . ILE A 1 128 ? 5.689 43.585 20.187 1.00 16.33 128 ILE A CA 1
ATOM 1010 C C . ILE A 1 128 ? 6.362 42.734 19.119 1.00 16.26 128 ILE A C 1
ATOM 1011 O O . ILE A 1 128 ? 6.298 41.508 19.168 1.00 14.53 128 ILE A O 1
ATOM 1016 N N . LYS A 1 129 ? 6.998 43.384 18.152 1.00 15.34 129 LYS A N 1
ATOM 1017 C CA . LYS A 1 129 ? 7.659 42.664 17.073 1.00 17.60 129 LYS A CA 1
ATOM 1018 C C . LYS A 1 129 ? 8.940 43.353 16.623 1.00 17.84 129 LYS A C 1
ATOM 1019 O O . LYS A 1 129 ? 8.896 44.460 16.080 1.00 17.83 129 LYS A O 1
ATOM 1025 N N . VAL A 1 130 ? 10.080 42.706 16.857 1.00 16.16 130 VAL A N 1
ATOM 1026 C CA . VAL A 1 130 ? 11.354 43.274 16.438 1.00 16.54 130 VAL A CA 1
ATOM 1027 C C . VAL A 1 130 ? 11.310 43.335 14.919 1.00 18.67 130 VAL A C 1
ATOM 1028 O O . VAL A 1 130 ? 10.915 42.369 14.265 1.00 19.49 130 VAL A O 1
ATOM 1032 N N . GLY A 1 131 ? 11.705 44.475 14.364 1.00 16.75 131 GLY A N 1
ATOM 1033 C CA . GLY A 1 131 ? 11.657 44.651 12.927 1.00 18.19 131 GLY A CA 1
ATOM 1034 C C . GLY A 1 131 ? 10.470 45.534 12.584 1.00 18.49 131 GLY A C 1
ATOM 1035 O O . GLY A 1 131 ? 10.262 45.893 11.427 1.00 20.75 131 GLY A O 1
ATOM 1036 N N . ARG A 1 132 ? 9.690 45.890 13.600 1.00 17.89 132 ARG A N 1
ATOM 1037 C CA . ARG A 1 132 ? 8.520 46.743 13.411 1.00 17.88 132 ARG A CA 1
ATOM 1038 C C . ARG A 1 132 ? 8.403 47.821 14.486 1.00 17.07 132 ARG A C 1
ATOM 1039 O O . ARG A 1 132 ? 8.279 49.010 14.188 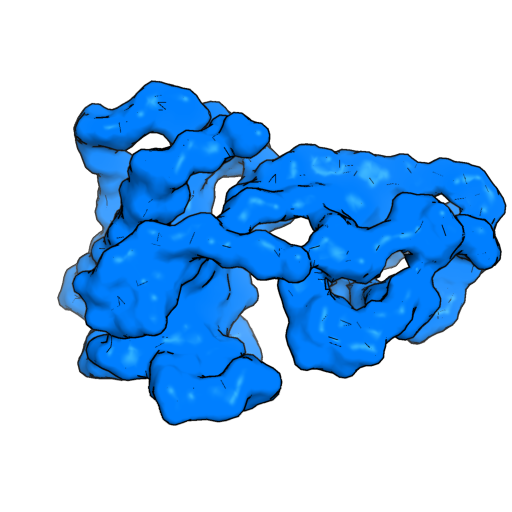1.00 17.94 132 ARG A O 1
ATOM 1047 N N . ASP A 1 133 ? 8.461 47.394 15.740 1.00 16.01 133 ASP A N 1
ATOM 1048 C CA . ASP A 1 133 ? 8.286 48.293 16.871 1.00 14.87 133 ASP A CA 1
ATOM 1049 C C . ASP A 1 133 ? 9.496 48.938 17.519 1.00 14.33 133 ASP A C 1
ATOM 1050 O O . ASP A 1 133 ? 10.581 48.365 17.590 1.00 13.88 133 ASP A O 1
ATOM 1055 N N . GLY A 1 134 ? 9.256 50.148 18.007 1.00 15.25 134 GLY A N 1
ATOM 1056 C CA . GLY A 1 134 ? 10.235 50.890 18.768 1.00 14.26 134 GLY A CA 1
ATOM 1057 C C . GLY A 1 134 ? 9.562 50.764 20.127 1.00 13.45 134 GLY A C 1
ATOM 1058 O O . GLY A 1 134 ? 8.376 50.414 20.178 1.00 11.22 134 GLY A O 1
ATOM 1059 N N . LEU A 1 135 ? 10.270 51.019 21.221 1.00 12.89 135 LEU A N 1
ATOM 1060 C CA . LEU A 1 135 ? 9.647 50.892 22.537 1.00 13.20 135 LEU A CA 1
ATOM 1061 C C . LEU A 1 135 ? 9.940 52.042 23.485 1.00 14.40 135 LEU A C 1
ATOM 1062 O O . LEU A 1 135 ? 10.971 52.698 23.385 1.00 15.34 135 LEU A O 1
ATOM 1067 N N . ILE A 1 136 ? 9.008 52.278 24.399 1.00 14.37 136 ILE A N 1
ATOM 1068 C CA . ILE A 1 136 ? 9.162 53.293 25.431 1.00 15.77 136 ILE A CA 1
ATOM 1069 C C . ILE A 1 136 ? 8.739 52.608 26.721 1.00 15.83 136 ILE A C 1
ATOM 1070 O O . ILE A 1 136 ? 7.694 51.959 26.768 1.00 14.68 136 ILE A O 1
ATOM 1075 N N . VAL A 1 137 ? 9.571 52.718 27.752 1.00 15.11 137 VAL A N 1
ATOM 1076 C CA . VAL A 1 137 ? 9.265 52.120 29.042 1.00 16.66 137 VAL A CA 1
ATOM 1077 C C . VAL A 1 137 ? 9.252 53.239 30.069 1.00 17.02 137 VAL A C 1
ATOM 1078 O O . VAL A 1 137 ? 10.192 54.028 30.142 1.00 18.41 137 VAL A O 1
ATOM 1082 N N . GLU A 1 138 ? 8.175 53.314 30.846 1.00 17.58 138 GLU A N 1
ATOM 1083 C CA . GLU A 1 138 ? 8.038 54.347 31.863 1.00 19.10 138 GLU A CA 1
ATOM 1084 C C . GLU A 1 138 ? 7.515 53.819 33.191 1.00 18.77 138 GLU A C 1
ATOM 1085 O O . GLU A 1 138 ? 6.613 52.986 33.237 1.00 17.90 138 GLU A O 1
ATOM 1091 N N . LYS A 1 139 ? 8.1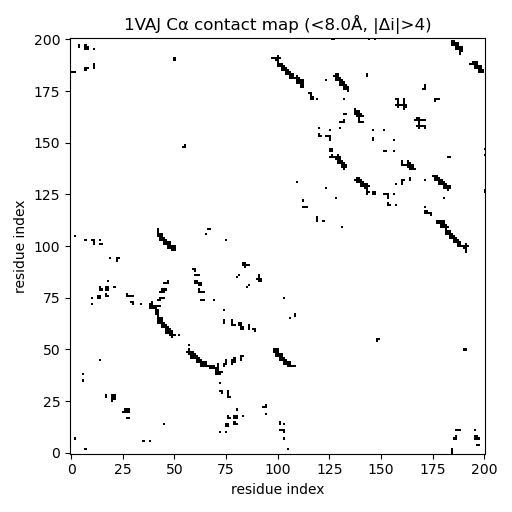09 54.301 34.275 1.00 20.54 139 LYS A N 1
ATOM 1092 C CA . LYS A 1 139 ? 7.696 53.918 35.618 1.00 20.13 139 LYS A CA 1
ATOM 1093 C C . LYS A 1 139 ? 8.202 55.013 36.539 1.00 21.03 139 LYS A C 1
ATOM 1094 O O . LYS A 1 139 ? 9.404 55.274 36.598 1.00 20.54 139 LYS A O 1
ATOM 1100 N N . GLY A 1 140 ? 7.284 55.659 37.251 1.00 21.94 140 GLY A N 1
ATOM 1101 C CA . GLY A 1 140 ? 7.684 56.736 38.133 1.00 22.53 140 GLY A CA 1
ATOM 1102 C C . GLY A 1 140 ? 8.289 57.846 37.297 1.00 22.96 140 GLY A C 1
ATOM 1103 O O . GLY A 1 140 ? 7.710 58.250 36.293 1.00 23.27 140 GLY A O 1
ATOM 1104 N N . ILE A 1 141 ? 9.457 58.339 37.695 1.00 22.11 141 ILE A N 1
ATOM 1105 C CA . ILE A 1 141 ? 10.109 59.404 36.949 1.00 21.12 141 ILE A CA 1
ATOM 1106 C C . ILE A 1 141 ? 11.031 58.850 35.870 1.00 18.53 141 ILE A C 1
ATOM 1107 O O . ILE A 1 141 ? 11.658 59.612 35.138 1.00 17.83 141 ILE A O 1
ATOM 1112 N N . TYR A 1 142 ? 11.116 57.527 35.770 1.00 17.20 142 TYR A N 1
ATOM 1113 C CA . TYR A 1 142 ? 11.994 56.913 34.783 1.00 15.51 142 TYR A CA 1
ATOM 1114 C C . TYR A 1 142 ? 11.331 56.683 33.434 1.00 15.21 142 TYR A C 1
ATOM 1115 O O . TYR A 1 142 ? 10.176 56.268 33.353 1.00 15.51 142 TYR A O 1
ATOM 1124 N N . SER A 1 143 ? 12.087 56.952 32.376 1.00 15.89 143 SER A N 1
ATOM 1125 C CA . SER A 1 143 ? 11.601 56.771 31.017 1.00 15.90 143 SER A CA 1
ATOM 1126 C C . SER A 1 143 ? 12.767 56.490 30.084 1.00 15.39 143 SER A C 1
ATOM 1127 O O . SER A 1 143 ? 13.838 57.086 30.206 1.00 15.16 143 SER A O 1
ATOM 1130 N N . GLY A 1 144 ? 12.551 55.572 29.152 1.00 14.78 144 GLY A N 1
ATOM 1131 C CA . GLY A 1 144 ? 13.586 55.229 28.206 1.00 13.65 144 GLY A CA 1
ATOM 1132 C C . GLY A 1 144 ? 12.958 54.828 26.889 1.00 14.19 144 GLY A C 1
ATOM 1133 O O . GLY A 1 144 ? 11.879 54.235 26.862 1.00 15.67 144 GLY A O 1
ATOM 1134 N N . LEU A 1 145 ? 13.641 55.147 25.800 1.00 14.04 145 LEU A N 1
ATOM 1135 C CA . LEU A 1 145 ? 13.161 54.828 24.465 1.00 12.77 145 LEU A CA 1
ATOM 1136 C C . LEU A 1 145 ? 14.265 54.245 23.601 1.00 13.22 145 LEU A C 1
ATOM 1137 O O . LEU A 1 145 ? 15.417 54.673 23.670 1.00 14.16 145 LEU A O 1
ATOM 1142 N N . LEU A 1 146 ? 13.906 53.254 22.793 1.00 12.49 146 LEU A N 1
ATOM 1143 C CA . LEU A 1 146 ? 14.845 52.647 21.864 1.00 10.50 146 LEU A CA 1
ATOM 1144 C C . LEU A 1 146 ? 14.111 52.551 20.534 1.00 12.18 146 LEU A C 1
ATOM 1145 O O . LEU A 1 146 ? 12.984 52.045 20.473 1.00 11.66 146 LEU A O 1
ATOM 1150 N N . LEU A 1 147 ? 14.741 53.061 19.480 1.00 12.29 147 LEU A N 1
ATOM 1151 C CA . LEU A 1 147 ? 14.158 53.050 18.143 1.00 14.79 147 LEU A CA 1
ATOM 1152 C C . LEU A 1 147 ? 14.053 51.631 17.580 1.00 13.75 147 LEU A C 1
ATOM 1153 O O . LEU A 1 147 ? 14.780 50.733 18.000 1.00 13.28 147 LEU A O 1
ATOM 1158 N N . PRO A 1 148 ? 13.144 51.417 16.611 1.00 14.49 148 PRO A N 1
ATOM 1159 C CA . PRO A 1 148 ? 12.924 50.111 15.979 1.00 13.64 148 PRO A CA 1
ATOM 1160 C C . PRO A 1 148 ? 14.184 49.465 15.401 1.00 14.71 148 PRO A C 1
ATOM 1161 O O . PRO A 1 148 ? 14.340 48.244 15.448 1.00 15.68 148 PRO A O 1
ATOM 1165 N N . GLN A 1 149 ? 15.078 50.281 14.852 1.00 14.26 149 GLN A N 1
ATOM 1166 C CA . GLN A 1 149 ? 16.295 49.758 14.246 1.00 15.74 149 GLN A CA 1
ATOM 1167 C C . GLN A 1 149 ? 17.303 49.181 15.230 1.00 15.02 149 GLN A C 1
ATOM 1168 O O . GLN A 1 149 ? 18.155 48.381 14.836 1.00 15.91 149 GLN A O 1
ATOM 1174 N N . VAL A 1 150 ? 17.206 49.563 16.504 1.00 14.79 150 VAL A N 1
ATOM 1175 C CA . VAL A 1 150 ? 18.153 49.076 17.509 1.00 13.84 150 VAL A CA 1
ATOM 1176 C C . VAL A 1 150 ? 18.159 47.560 17.724 1.00 14.24 150 VAL A C 1
ATOM 1177 O O . VAL A 1 150 ? 19.210 46.917 17.593 1.00 13.59 150 VAL A O 1
ATOM 1181 N N . PRO A 1 151 ? 17.003 46.967 18.081 1.00 14.27 151 PRO A N 1
ATOM 1182 C CA . PRO A 1 151 ? 16.992 45.515 18.288 1.00 15.38 151 PRO A CA 1
ATOM 1183 C C . PRO A 1 151 ? 17.395 44.740 17.030 1.00 16.78 151 PRO A C 1
ATOM 1184 O O . PRO A 1 151 ? 17.970 43.657 17.119 1.00 16.16 151 PRO A O 1
ATOM 1188 N N . VAL A 1 152 ? 17.091 45.305 15.863 1.00 16.93 152 VAL A N 1
ATOM 1189 C CA . VAL A 1 152 ? 17.443 44.670 14.596 1.00 18.02 152 VAL A CA 1
ATOM 1190 C C . VAL A 1 152 ? 18.961 44.685 14.421 1.00 18.72 152 VAL A C 1
ATOM 1191 O O . VAL A 1 152 ? 19.572 43.667 14.094 1.00 19.19 152 VAL A O 1
ATOM 1195 N N . GLU A 1 153 ? 19.564 45.846 14.643 1.00 17.99 153 GLU A N 1
ATOM 1196 C CA . GLU A 1 153 ? 21.007 46.001 14.510 1.00 20.01 153 GLU A CA 1
ATOM 1197 C C . GLU A 1 153 ? 21.788 45.072 15.434 1.00 18.85 153 GLU A C 1
ATOM 1198 O O . GLU A 1 153 ? 22.812 44.512 15.039 1.00 17.19 153 GLU A O 1
ATOM 1204 N N . TRP A 1 154 ? 21.305 44.902 16.660 1.00 17.79 154 TRP A N 1
ATOM 1205 C CA . TRP A 1 154 ? 22.010 44.066 17.625 1.00 18.12 154 TRP A CA 1
ATOM 1206 C C . TRP A 1 154 ? 21.523 42.625 17.745 1.00 18.75 154 TRP A C 1
ATOM 1207 O O . TRP A 1 154 ? 22.051 41.858 18.547 1.00 19.02 154 TRP A O 1
ATOM 1218 N N . GLY A 1 155 ? 20.527 42.262 16.943 1.00 19.35 155 GLY A N 1
ATOM 1219 C CA . GLY A 1 155 ? 20.002 40.907 16.961 1.00 20.04 155 GLY A CA 1
ATOM 1220 C C . GLY A 1 155 ? 19.280 40.461 18.220 1.00 21.21 155 GLY A C 1
ATOM 1221 O O . GLY A 1 155 ? 19.472 39.332 18.677 1.00 22.42 155 GLY A O 1
ATOM 1222 N N . TRP A 1 156 ? 18.447 41.329 18.786 1.00 18.11 156 TRP A N 1
ATOM 1223 C CA . TRP A 1 156 ? 17.707 40.981 19.995 1.00 16.39 156 TRP A CA 1
ATOM 1224 C C . TRP A 1 156 ? 16.315 40.461 19.655 1.00 17.14 156 TRP A C 1
ATOM 1225 O O . TRP A 1 156 ? 15.748 40.833 18.628 1.00 14.72 156 TRP A O 1
ATOM 1236 N N . ASP A 1 157 ? 15.761 39.608 20.511 1.00 16.20 157 ASP A N 1
ATOM 1237 C CA . ASP A 1 157 ? 14.402 39.144 20.285 1.00 18.47 157 ASP A CA 1
ATOM 1238 C C . ASP A 1 157 ? 13.513 40.101 21.081 1.00 18.20 157 ASP A C 1
ATOM 1239 O O . ASP A 1 157 ? 14.015 41.060 21.674 1.00 15.47 157 ASP A O 1
ATOM 1244 N N . GLU A 1 158 ? 12.209 39.852 21.104 1.00 17.86 158 GLU A N 1
ATOM 1245 C CA . GLU A 1 158 ? 11.288 40.741 21.804 1.00 18.00 158 GLU A CA 1
ATOM 1246 C C . GLU A 1 158 ? 11.549 40.886 23.299 1.00 18.17 158 GLU A C 1
ATOM 1247 O O . GLU A 1 158 ? 11.496 41.991 23.837 1.00 17.60 158 GLU A O 1
ATOM 1253 N N . GLU A 1 159 ? 11.820 39.777 23.975 1.00 17.30 159 GLU A N 1
ATOM 1254 C CA . GLU A 1 159 ? 12.071 39.830 25.411 1.00 18.44 159 GLU A CA 1
ATOM 1255 C C . GLU A 1 159 ? 13.360 40.581 25.743 1.00 18.17 159 GLU A C 1
ATOM 1256 O O . GLU A 1 159 ? 13.420 41.328 26.721 1.00 16.79 159 GLU A O 1
ATOM 1262 N N . GLU A 1 160 ? 14.395 40.373 24.937 1.00 17.17 160 GLU A N 1
ATOM 1263 C CA . GLU A 1 160 ? 15.666 41.058 25.154 1.00 17.38 160 GLU A CA 1
ATOM 1264 C C . GLU A 1 160 ? 15.486 42.552 24.886 1.00 15.59 160 GLU A C 1
ATOM 1265 O O . GLU A 1 160 ? 16.006 43.393 25.619 1.00 12.50 160 GLU A O 1
ATOM 1271 N N . PHE A 1 161 ? 14.731 42.866 23.837 1.00 14.92 161 PHE A N 1
ATOM 1272 C CA . PHE A 1 161 ? 14.454 44.245 23.447 1.00 14.75 161 PHE A CA 1
ATOM 1273 C C . PHE A 1 161 ? 13.762 44.975 24.597 1.00 15.97 161 PHE A C 1
ATOM 1274 O O . PHE A 1 161 ? 14.053 46.140 24.879 1.00 15.13 161 PHE A O 1
ATOM 1282 N N . LEU A 1 162 ? 12.855 44.280 25.274 1.00 15.65 162 LEU A N 1
ATOM 1283 C CA . LEU A 1 162 ? 12.144 44.861 26.404 1.00 16.23 162 LEU A CA 1
ATOM 1284 C C . LEU A 1 162 ? 13.097 45.152 27.561 1.00 15.08 162 LEU A C 1
ATOM 1285 O O . LEU A 1 162 ? 13.075 46.236 28.143 1.00 12.59 162 LEU A O 1
ATOM 1290 N N . ALA A 1 163 ? 13.930 44.175 27.894 1.00 14.00 163 ALA A N 1
ATOM 1291 C CA . ALA A 1 163 ? 14.881 44.330 28.989 1.00 13.86 163 ALA A CA 1
ATOM 1292 C C . ALA A 1 163 ? 15.868 45.458 28.706 1.00 14.82 163 ALA A C 1
ATOM 1293 O O . ALA A 1 163 ? 16.251 46.201 29.610 1.00 12.46 163 ALA A O 1
ATOM 1295 N N . GLU A 1 164 ? 16.276 45.585 27.447 1.00 13.77 164 GLU A N 1
ATOM 1296 C CA . GLU A 1 164 ? 17.219 46.632 27.057 1.00 14.43 164 GLU A CA 1
ATOM 1297 C C . GLU A 1 164 ? 16.581 48.014 27.137 1.00 13.95 164 GLU A C 1
ATOM 1298 O O . GLU A 1 164 ? 17.249 48.994 27.467 1.00 13.04 164 GLU A O 1
ATOM 1304 N N . THR A 1 165 ? 15.289 48.098 26.836 1.00 12.53 165 THR A N 1
ATOM 1305 C CA . THR A 1 165 ? 14.605 49.382 26.894 1.00 12.21 165 THR A CA 1
ATOM 1306 C C . THR A 1 165 ? 14.403 49.776 28.351 1.00 14.28 165 THR A C 1
ATOM 1307 O O . THR A 1 165 ? 14.395 50.961 28.688 1.00 14.51 165 THR A O 1
ATOM 1311 N N . CYS A 1 166 ? 14.244 48.780 29.219 1.00 13.32 166 CYS A N 1
ATOM 1312 C CA . CYS A 1 166 ? 14.092 49.056 30.640 1.00 14.13 166 CYS A CA 1
ATOM 1313 C C . CYS A 1 166 ? 15.425 49.633 31.117 1.00 12.74 166 CYS A C 1
ATOM 1314 O O . CYS A 1 166 ? 15.461 50.642 31.819 1.00 12.05 166 CYS A O 1
ATOM 1317 N N . TRP A 1 167 ? 16.519 48.991 30.712 1.00 13.83 167 TRP A N 1
ATOM 1318 C CA . TRP A 1 167 ? 17.861 49.437 31.090 1.00 13.25 167 TRP A CA 1
ATOM 1319 C C . TRP A 1 167 ? 18.130 50.864 30.608 1.00 13.34 167 TRP A C 1
ATOM 1320 O O . TRP A 1 167 ? 18.736 51.672 31.320 1.00 12.72 167 TRP A O 1
ATOM 1331 N N . LYS A 1 168 ? 17.665 51.169 29.402 1.00 13.94 168 LYS A N 1
ATOM 1332 C CA . LYS A 1 168 ? 17.835 52.493 28.814 1.00 13.10 168 LYS A CA 1
ATOM 1333 C C . LYS A 1 168 ? 17.161 53.540 29.703 1.00 13.34 168 LYS A C 1
ATOM 1334 O O . LYS A 1 168 ? 17.640 54.670 29.828 1.00 12.54 168 LYS A O 1
ATOM 1340 N N . ALA A 1 169 ? 16.049 53.154 30.322 1.00 13.02 169 ALA A N 1
ATOM 1341 C CA . ALA A 1 169 ? 15.299 54.058 31.187 1.00 13.53 169 ALA A CA 1
ATOM 1342 C C . ALA A 1 169 ? 15.894 54.194 32.585 1.00 13.60 169 ALA A C 1
ATOM 1343 O O . ALA A 1 169 ? 15.443 55.027 33.368 1.00 14.03 169 ALA A O 1
ATOM 1345 N N . GLY A 1 170 ? 16.900 53.384 32.896 1.00 15.31 170 GLY A N 1
ATOM 1346 C CA . GLY A 1 170 ? 17.502 53.438 34.221 1.00 15.07 170 GLY A CA 1
ATOM 1347 C C . GLY A 1 170 ? 16.739 52.540 35.183 1.00 16.04 170 GLY A C 1
ATOM 1348 O O . GLY A 1 170 ? 16.785 52.713 36.406 1.00 14.01 170 GLY A O 1
ATOM 1349 N N . LEU A 1 171 ? 16.029 51.570 34.617 1.00 15.49 171 LEU A N 1
ATOM 1350 C CA . LEU A 1 171 ? 15.221 50.622 35.387 1.00 15.13 171 LEU A CA 1
ATOM 1351 C C . LEU A 1 171 ? 15.844 49.229 35.326 1.00 14.79 171 LEU A C 1
ATOM 1352 O O . LEU A 1 171 ? 16.644 48.945 34.442 1.00 13.08 171 LEU A O 1
ATOM 1357 N N . PRO A 1 172 ? 15.492 48.346 36.278 1.00 14.10 172 PRO A N 1
ATOM 1358 C CA . PRO A 1 172 ? 16.052 46.991 36.245 1.00 13.66 172 PRO A CA 1
ATOM 1359 C C . PRO A 1 172 ? 15.561 46.316 34.952 1.00 14.10 172 PRO A C 1
ATOM 1360 O O . PRO A 1 172 ? 14.452 46.592 34.485 1.00 14.46 172 PRO A O 1
ATOM 1364 N N . PRO A 1 173 ? 16.374 45.429 34.362 1.00 14.58 173 PRO A N 1
ATOM 1365 C CA . PRO A 1 173 ? 16.015 44.727 33.123 1.00 15.40 173 PRO A CA 1
ATOM 1366 C C . PRO A 1 173 ? 14.658 44.017 33.106 1.00 15.14 173 PRO A C 1
ATOM 1367 O O . PRO A 1 173 ? 14.012 43.945 32.063 1.00 15.62 173 PRO A O 1
ATOM 1371 N N . ASP A 1 174 ? 14.230 43.491 34.249 1.00 14.52 174 ASP A N 1
ATOM 1372 C CA . ASP A 1 174 ? 12.960 42.769 34.333 1.00 16.57 174 ASP A CA 1
ATOM 1373 C C . ASP A 1 174 ? 11.792 43.642 34.796 1.00 15.57 174 ASP A C 1
ATOM 1374 O O . ASP A 1 174 ? 10.750 43.125 35.202 1.00 15.59 174 ASP A O 1
ATOM 1379 N N . CYS A 1 175 ? 11.965 44.960 34.734 1.00 15.94 175 CYS A N 1
ATOM 1380 C CA . CYS A 1 175 ? 10.930 45.892 35.170 1.00 16.34 175 CYS A CA 1
ATOM 1381 C C . CYS A 1 175 ? 9.652 45.795 34.337 1.00 16.19 175 CYS A C 1
ATOM 1382 O O . CYS A 1 175 ? 8.572 46.142 34.811 1.00 15.96 175 CYS A O 1
ATOM 1385 N N . TRP A 1 176 ? 9.772 45.324 33.099 1.00 15.40 176 TRP A N 1
ATOM 1386 C CA . TRP A 1 176 ? 8.604 45.197 32.232 1.00 15.48 176 TRP A CA 1
ATOM 1387 C C . TRP A 1 176 ? 7.613 44.155 32.754 1.00 15.39 176 TRP A C 1
ATOM 1388 O O . TRP A 1 176 ? 6.479 44.079 32.290 1.00 15.21 176 TRP A O 1
ATOM 1399 N N . LEU A 1 177 ? 8.048 43.356 33.720 1.00 15.30 177 LEU A N 1
ATOM 1400 C CA . LEU A 1 177 ? 7.197 42.331 34.318 1.00 17.16 177 LEU A CA 1
ATOM 1401 C C . LEU A 1 177 ? 6.246 42.952 35.345 1.00 18.97 177 LEU A C 1
ATOM 1402 O O . LEU A 1 177 ? 5.322 42.293 35.831 1.00 19.15 177 LEU A O 1
ATOM 1407 N N . ASP A 1 178 ? 6.482 44.222 35.668 1.00 19.98 178 ASP A N 1
ATOM 1408 C CA . ASP A 1 178 ? 5.679 44.951 36.652 1.00 21.37 178 ASP A CA 1
ATOM 1409 C C . ASP A 1 178 ? 4.435 45.590 36.043 1.00 22.48 178 ASP A C 1
ATOM 1410 O O . ASP A 1 178 ? 4.516 46.301 35.039 1.00 21.15 178 ASP A O 1
ATOM 1415 N N . GLU A 1 179 ? 3.287 45.331 36.665 1.00 24.33 179 GLU A N 1
ATOM 1416 C CA . GLU A 1 179 ? 2.017 45.881 36.204 1.00 25.30 179 GLU A CA 1
ATOM 1417 C C . GLU A 1 179 ? 2.049 47.406 36.210 1.00 25.03 179 GLU A C 1
ATOM 1418 O O . GLU A 1 179 ? 1.447 48.048 35.351 1.00 23.44 179 GLU A O 1
ATOM 1424 N N . ASP A 1 180 ? 2.760 47.982 37.173 1.00 24.01 180 ASP A N 1
ATOM 1425 C CA . ASP A 1 180 ? 2.841 49.433 37.279 1.00 25.30 180 ASP A CA 1
ATOM 1426 C C . ASP A 1 180 ? 3.801 50.081 36.293 1.00 24.08 180 ASP A C 1
ATOM 1427 O O . ASP A 1 180 ? 3.897 51.305 36.226 1.00 25.01 180 ASP A O 1
ATOM 1432 N N . THR A 1 181 ? 4.517 49.263 35.535 1.00 20.60 181 THR A N 1
ATOM 1433 C CA . THR A 1 181 ? 5.432 49.788 34.533 1.00 19.42 181 THR A CA 1
ATOM 1434 C C . THR A 1 181 ? 4.615 49.905 33.252 1.00 19.29 181 THR A C 1
ATOM 1435 O O . THR A 1 181 ? 3.894 48.977 32.895 1.00 20.57 181 THR A O 1
ATOM 1439 N N . LYS A 1 182 ? 4.701 51.050 32.585 1.00 17.81 182 LYS A N 1
ATOM 1440 C CA . LYS A 1 182 ? 3.969 51.258 31.339 1.00 17.10 182 LYS A CA 1
ATOM 1441 C C . LYS A 1 182 ? 4.889 51.048 30.137 1.00 14.55 182 LYS A C 1
ATOM 1442 O O . LYS A 1 182 ? 5.967 51.630 30.063 1.00 15.30 182 LYS A O 1
ATOM 1448 N N . VAL A 1 183 ? 4.457 50.206 29.204 1.00 12.78 183 VAL A N 1
ATOM 1449 C CA . VAL A 1 183 ? 5.244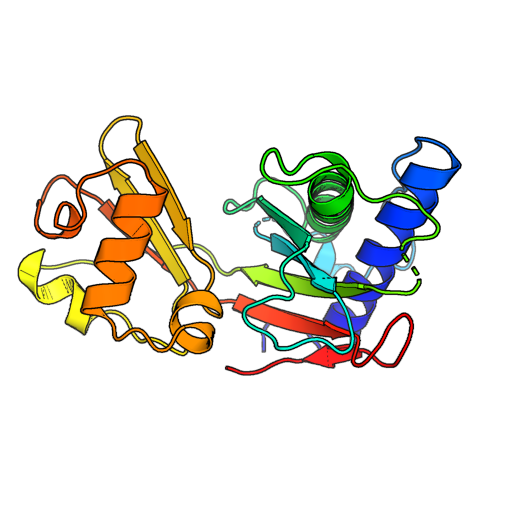 49.917 28.010 1.00 12.79 183 VAL A CA 1
ATOM 1450 C C . VAL A 1 183 ? 4.461 50.331 26.770 1.00 12.77 183 VAL A C 1
ATOM 1451 O O . VAL A 1 183 ? 3.311 49.931 26.584 1.00 12.93 183 VAL A O 1
ATOM 1455 N N . TYR A 1 184 ? 5.093 51.141 25.932 1.00 14.34 184 TYR A N 1
ATOM 1456 C CA . TYR A 1 184 ? 4.467 51.627 24.712 1.00 14.77 184 TYR A CA 1
ATOM 1457 C C . TYR A 1 184 ? 5.247 51.158 23.495 1.00 14.88 184 TYR A C 1
ATOM 1458 O O . TYR A 1 184 ? 6.470 51.010 23.539 1.00 14.65 184 TYR A O 1
ATOM 1467 N N . LYS A 1 185 ? 4.537 50.902 22.407 1.00 14.97 185 LYS A N 1
ATOM 1468 C CA . LYS A 1 185 ? 5.209 50.530 21.181 1.00 13.61 185 LYS A CA 1
ATOM 1469 C C . LYS A 1 185 ? 4.875 51.617 20.167 1.00 14.48 185 LYS A C 1
ATOM 1470 O O . LYS A 1 185 ? 3.872 52.319 20.304 1.00 16.10 185 LYS A O 1
ATOM 1476 N N . PHE A 1 186 ? 5.748 51.793 19.185 1.00 14.45 186 PHE A N 1
ATOM 1477 C CA . PHE A 1 186 ? 5.529 52.780 18.137 1.00 14.88 186 PHE A CA 1
ATOM 1478 C C . PHE A 1 186 ? 6.299 52.314 16.921 1.00 15.25 186 PHE A C 1
ATOM 1479 O O . PHE A 1 186 ? 7.106 51.390 17.008 1.00 15.82 186 PHE A O 1
ATOM 1487 N N . THR A 1 187 ? 6.046 52.939 15.782 1.00 15.47 187 THR A N 1
ATOM 1488 C CA . THR A 1 187 ? 6.737 52.555 14.566 1.00 14.26 187 THR A CA 1
ATOM 1489 C C . THR A 1 187 ? 7.341 53.792 13.936 1.00 14.80 187 THR A C 1
ATOM 1490 O O . THR A 1 187 ? 7.088 54.914 14.375 1.00 14.35 187 THR A O 1
ATOM 1494 N N . ALA A 1 188 ? 8.148 53.590 12.905 1.00 15.08 188 ALA A N 1
ATOM 1495 C CA . ALA A 1 188 ? 8.769 54.719 12.253 1.00 15.58 188 ALA A CA 1
ATOM 1496 C C . ALA A 1 188 ? 9.046 54.458 10.792 1.00 15.65 188 ALA A C 1
ATOM 1497 O O . ALA A 1 188 ? 9.159 53.311 10.359 1.00 16.25 188 ALA A O 1
ATOM 1499 N N . GLU A 1 189 ? 9.127 55.544 10.034 1.00 16.43 189 GLU A N 1
ATOM 1500 C CA . GLU A 1 189 ? 9.465 55.477 8.627 1.00 17.06 189 GLU A CA 1
ATOM 1501 C C . GLU A 1 189 ? 10.835 56.136 8.620 1.00 16.58 189 GLU A C 1
ATOM 1502 O O . GLU A 1 189 ? 10.988 57.302 8.989 1.00 15.43 189 GLU A O 1
ATOM 1508 N N . ILE A 1 190 ? 11.829 55.343 8.242 1.00 15.84 190 ILE A N 1
ATOM 1509 C CA . ILE A 1 190 ? 13.226 55.750 8.247 1.00 15.40 190 ILE A CA 1
ATOM 1510 C C . ILE A 1 190 ? 13.795 56.076 6.872 1.00 14.92 190 ILE A C 1
ATOM 1511 O O . ILE A 1 190 ? 13.532 55.370 5.896 1.00 15.78 190 ILE A O 1
ATOM 1516 N N . PHE A 1 191 ? 14.581 57.148 6.808 1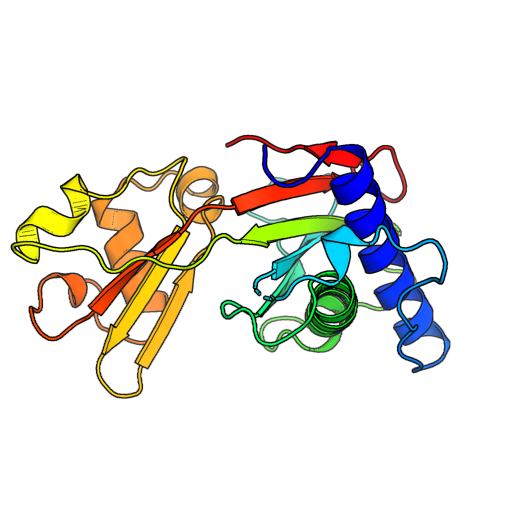.00 12.73 191 PHE A N 1
ATOM 1517 C CA . PHE A 1 191 ? 15.213 57.582 5.566 1.00 14.47 191 PHE A CA 1
ATOM 1518 C C . PHE A 1 191 ? 16.669 57.905 5.881 1.00 13.97 191 PHE A C 1
ATOM 1519 O O . PHE A 1 191 ? 16.963 58.498 6.917 1.00 14.80 191 PHE A O 1
ATOM 1527 N N . GLU A 1 192 ? 17.580 57.522 4.990 1.00 13.57 192 GLU A N 1
ATOM 1528 C CA . GLU A 1 192 ? 18.999 57.763 5.227 1.00 14.16 192 GLU A CA 1
ATOM 1529 C C . GLU A 1 192 ? 19.804 57.970 3.949 1.00 13.16 192 GLU A C 1
ATOM 1530 O O . GLU A 1 192 ? 19.470 57.426 2.893 1.00 13.36 192 GLU A O 1
ATOM 1536 N N . GLU A 1 193 ? 20.866 58.763 4.052 1.00 12.34 193 GLU A N 1
ATOM 1537 C CA . GLU A 1 193 ? 21.751 59.014 2.918 1.00 11.67 193 GLU A CA 1
ATOM 1538 C C . GLU A 1 193 ? 22.487 57.713 2.584 1.00 12.63 193 GLU A C 1
ATOM 1539 O O . GLU A 1 193 ? 22.951 57.020 3.493 1.00 11.75 193 GLU A O 1
ATOM 1545 N N . GLU A 1 194 ? 22.595 57.371 1.298 1.00 11.24 194 GLU A N 1
ATOM 1546 C CA . GLU A 1 194 ? 23.314 56.158 0.902 1.00 15.11 194 GLU A CA 1
ATOM 1547 C C . GLU A 1 194 ? 24.792 56.344 1.227 1.00 14.17 194 GLU A C 1
ATOM 1548 O O . GLU A 1 194 ? 25.503 55.392 1.536 1.00 14.17 194 GLU A O 1
ATOM 1554 N N . TYR A 1 195 ? 25.239 57.590 1.124 1.00 14.14 195 TYR A N 1
ATOM 1555 C CA . TYR A 1 195 ? 26.604 57.996 1.448 1.00 13.80 195 TYR A CA 1
ATOM 1556 C C . TYR A 1 195 ? 26.535 59.506 1.663 1.00 13.07 195 TYR A C 1
ATOM 1557 O O . TYR A 1 195 ? 25.565 60.148 1.261 1.00 13.15 195 TYR A O 1
ATOM 1566 N N . PRO A 1 196 ? 27.545 60.095 2.318 1.00 13.73 196 PRO A N 1
ATOM 1567 C CA . PRO A 1 196 ? 27.517 61.540 2.564 1.00 12.77 196 PRO A CA 1
ATOM 1568 C C . PRO A 1 196 ? 27.149 62.406 1.359 1.00 12.76 196 PRO A C 1
ATOM 1569 O O . PRO A 1 196 ? 27.851 62.410 0.353 1.00 12.58 196 PRO A O 1
ATOM 1573 N N . ARG A 1 197 ? 26.035 63.128 1.491 1.00 11.23 197 ARG A N 1
ATOM 1574 C CA . ARG A 1 197 ? 25.506 64.033 0.465 1.00 13.58 197 ARG A CA 1
ATOM 1575 C C . ARG A 1 197 ? 25.070 63.313 -0.804 1.00 13.51 197 ARG A C 1
ATOM 1576 O O . ARG A 1 197 ? 24.896 63.930 -1.859 1.00 13.85 197 ARG A O 1
ATOM 1584 N N . GLY A 1 198 ? 24.888 62.003 -0.698 1.00 14.75 198 GLY A N 1
ATOM 1585 C CA . GLY A 1 198 ? 24.457 61.235 -1.850 1.00 15.92 198 GLY A CA 1
ATOM 1586 C C . GLY A 1 198 ? 22.949 61.073 -1.868 1.00 15.82 198 GLY A C 1
ATOM 1587 O O . GLY A 1 198 ? 22.235 61.732 -1.100 1.00 13.97 198 GLY A O 1
ATOM 1588 N N . PRO A 1 199 ? 22.426 60.204 -2.747 1.00 16.51 199 PRO A N 1
ATOM 1589 C CA . PRO A 1 199 ? 20.980 59.977 -2.834 1.00 15.82 199 PRO A CA 1
ATOM 1590 C C . PRO A 1 199 ? 20.446 59.496 -1.488 1.00 15.41 199 PRO A C 1
ATOM 1591 O O . PRO A 1 199 ? 21.155 58.834 -0.724 1.00 14.93 199 PRO A O 1
ATOM 1595 N N . ILE A 1 200 ? 19.197 59.835 -1.200 1.00 14.35 200 ILE A N 1
ATOM 1596 C CA . ILE A 1 200 ? 18.561 59.435 0.047 1.00 14.98 200 ILE A CA 1
ATOM 1597 C C . ILE A 1 200 ? 17.504 58.386 -0.261 1.00 16.29 200 ILE A C 1
ATOM 1598 O O . ILE A 1 200 ? 16.795 58.491 -1.260 1.00 16.72 200 ILE A O 1
ATOM 1603 N N . LYS A 1 201 ? 17.400 57.374 0.592 1.00 17.22 201 LYS A N 1
ATOM 1604 C CA . LYS A 1 201 ? 16.423 56.313 0.380 1.00 18.81 201 LYS A CA 1
ATOM 1605 C C . LYS A 1 201 ? 15.752 55.839 1.657 1.00 18.82 201 LYS A C 1
ATOM 1606 O O . LYS A 1 201 ? 16.311 55.946 2.751 1.00 18.30 201 LYS A O 1
ATOM 1612 N N . ARG A 1 202 ? 14.540 55.320 1.502 1.00 17.96 202 ARG A N 1
ATOM 1613 C CA . ARG A 1 202 ? 13.792 54.778 2.625 1.00 19.01 202 ARG A CA 1
ATOM 1614 C C . ARG A 1 202 ? 14.596 53.568 3.082 1.00 19.91 202 ARG A C 1
ATOM 1615 O O . ARG A 1 202 ? 15.189 52.865 2.258 1.00 19.40 202 ARG A O 1
ATOM 1623 N N . LYS A 1 203 ? 14.621 53.328 4.387 1.00 19.46 203 LYS A N 1
ATOM 1624 C CA . LYS A 1 203 ? 15.384 52.224 4.950 1.00 22.82 203 LYS A CA 1
ATOM 1625 C C . LYS A 1 203 ? 14.481 51.267 5.715 1.00 23.70 203 LYS A C 1
ATOM 1626 O O . LYS A 1 203 ? 14.172 51.495 6.884 1.00 24.55 203 LYS A O 1
ATOM 1632 N N . PRO A 1 204 ? 14.032 50.184 5.061 1.00 24.95 204 PRO A N 1
ATOM 1633 C CA . PRO A 1 204 ? 13.163 49.223 5.746 1.00 24.81 204 PRO A CA 1
ATOM 1634 C C . PRO A 1 204 ? 13.964 48.407 6.758 1.00 25.49 204 PRO A C 1
ATOM 1635 O O . PRO A 1 204 ? 15.192 48.355 6.692 1.00 26.14 204 PRO A O 1
ATOM 1639 N N . LEU A 1 205 ? 13.275 47.774 7.698 1.00 26.16 205 LEU A N 1
ATOM 1640 C CA . LEU A 1 205 ? 13.965 46.957 8.687 1.00 28.39 205 LEU A CA 1
ATOM 1641 C C . LEU A 1 205 ? 13.915 45.494 8.257 1.00 29.09 205 LEU A C 1
ATOM 1642 O O . LEU A 1 205 ? 13.056 45.168 7.416 1.00 31.71 205 LEU A O 1
#

CATH classification: 3.30.700.20 (+1 more: 3.30.1490.150)

Organism: Pyrococcus horikoshii (strain ATCC 700860 / DSM 12428 / JCM 9974 / NBRC 100139 / OT-3) (NCBI:txid70601)